Protein AF-A0A7J9SLD3-F1 (afdb_monomer_lite)

Structure (mmCIF, N/CA/C/O backbone):
data_AF-A0A7J9SLD3-F1
#
_entry.id   AF-A0A7J9SLD3-F1
#
loop_
_atom_site.group_PDB
_atom_site.id
_atom_site.type_symbol
_atom_site.label_atom_id
_atom_site.label_alt_id
_atom_site.label_comp_id
_atom_site.label_asym_id
_atom_site.label_entity_id
_atom_site.label_seq_id
_atom_site.pdbx_PDB_ins_code
_atom_site.Cartn_x
_atom_site.Cartn_y
_atom_site.Cartn_z
_atom_site.occupancy
_atom_site.B_iso_or_equiv
_atom_site.auth_seq_id
_atom_site.auth_comp_id
_atom_site.auth_asym_id
_atom_site.auth_atom_id
_atom_site.pdbx_PDB_model_num
ATOM 1 N N . MET A 1 1 ? 53.765 24.109 34.308 1.00 38.91 1 MET A N 1
ATOM 2 C CA . MET A 1 1 ? 52.941 23.162 35.092 1.00 38.91 1 MET A CA 1
ATOM 3 C C . MET A 1 1 ? 51.634 22.950 34.349 1.00 38.91 1 MET A C 1
ATOM 5 O O . MET A 1 1 ? 51.071 23.919 33.863 1.00 38.91 1 MET A O 1
ATOM 9 N N . LEU A 1 2 ? 51.274 21.682 34.145 1.00 37.94 2 LEU A N 1
ATOM 10 C CA . LEU A 1 2 ? 50.338 21.192 33.135 1.00 37.94 2 LEU A CA 1
ATOM 11 C C . LEU A 1 2 ? 48.877 21.608 33.360 1.00 37.94 2 LEU A C 1
ATOM 13 O O . LEU A 1 2 ? 48.317 21.401 34.434 1.00 37.94 2 LEU A O 1
ATOM 17 N N . SER A 1 3 ? 48.253 22.086 32.286 1.00 43.66 3 SER A N 1
ATOM 18 C CA . SER A 1 3 ? 46.807 22.165 32.093 1.00 43.66 3 SER A CA 1
ATOM 19 C C . SER A 1 3 ? 46.231 20.743 32.059 1.00 43.66 3 SER A C 1
ATOM 21 O O . SER A 1 3 ? 46.457 20.003 31.103 1.00 43.66 3 SER A O 1
ATOM 23 N N . GLY A 1 4 ? 45.537 20.324 33.119 1.00 45.09 4 GLY A N 1
ATOM 24 C CA . GLY A 1 4 ? 44.869 19.021 33.164 1.00 45.09 4 GLY A CA 1
ATOM 25 C C . GLY A 1 4 ? 43.703 18.941 32.163 1.00 45.09 4 GLY A C 1
ATOM 26 O O . GLY A 1 4 ? 43.035 19.952 31.933 1.00 45.09 4 GLY A O 1
ATOM 27 N N . PRO A 1 5 ? 43.436 17.772 31.552 1.00 55.19 5 PRO A N 1
ATOM 28 C CA . PRO A 1 5 ? 42.361 17.621 30.578 1.00 55.19 5 PRO A CA 1
ATOM 29 C C . PRO A 1 5 ? 40.982 17.787 31.245 1.00 55.19 5 PRO A C 1
ATOM 31 O O . PRO A 1 5 ? 40.786 17.320 32.372 1.00 55.19 5 PRO A O 1
ATOM 34 N N . PRO A 1 6 ? 40.002 18.416 30.568 1.00 53.66 6 PRO A N 1
ATOM 35 C CA . PRO A 1 6 ? 38.642 18.510 31.076 1.00 53.66 6 PRO A CA 1
ATOM 36 C C . PRO A 1 6 ? 38.072 17.101 31.254 1.00 53.66 6 PRO A C 1
ATOM 38 O O . PRO A 1 6 ? 38.090 16.272 30.343 1.00 53.66 6 PRO A O 1
ATOM 41 N N . SER A 1 7 ? 37.592 16.818 32.461 1.00 57.56 7 SER A N 1
ATOM 42 C CA . SER A 1 7 ? 37.070 15.512 32.841 1.00 57.56 7 SER A CA 1
ATOM 43 C C . SER A 1 7 ? 35.916 15.101 31.917 1.00 57.56 7 SER A C 1
ATOM 45 O O . SER A 1 7 ? 34.954 15.847 31.723 1.00 57.56 7 SER A O 1
ATOM 47 N N . LEU A 1 8 ? 35.998 13.882 31.370 1.00 52.72 8 LEU A N 1
ATOM 48 C CA . LEU A 1 8 ? 35.018 13.257 30.462 1.00 52.72 8 LEU A CA 1
ATOM 49 C C . LEU A 1 8 ? 33.557 13.389 30.934 1.00 52.72 8 LEU A C 1
ATOM 51 O O . LEU A 1 8 ? 32.642 13.470 30.119 1.00 52.72 8 LEU A O 1
ATOM 55 N N . ARG A 1 9 ? 33.328 13.489 32.250 1.00 51.69 9 ARG A N 1
ATOM 56 C CA . ARG A 1 9 ? 32.001 13.710 32.849 1.00 51.69 9 ARG A CA 1
ATOM 57 C C . ARG A 1 9 ? 31.350 15.036 32.440 1.00 51.69 9 ARG A C 1
ATOM 59 O O . ARG A 1 9 ? 30.129 15.096 32.344 1.00 51.69 9 ARG A O 1
ATOM 66 N N . THR A 1 10 ? 32.143 16.068 32.172 1.00 56.28 10 THR A N 1
ATOM 67 C CA . THR A 1 10 ? 31.658 17.416 31.827 1.00 56.28 10 THR A CA 1
ATOM 68 C C . THR A 1 10 ? 31.272 17.521 30.349 1.00 56.28 10 THR A C 1
ATOM 70 O O . THR A 1 10 ? 30.302 18.187 30.001 1.00 56.28 10 THR A O 1
ATOM 73 N N . ALA A 1 11 ? 31.975 16.794 29.474 1.00 54.22 11 ALA A N 1
ATOM 74 C CA . ALA A 1 11 ? 31.635 16.704 28.052 1.00 54.22 11 ALA A CA 1
ATOM 75 C C . ALA A 1 11 ? 30.375 15.847 27.813 1.00 54.22 11 ALA A C 1
ATOM 77 O O . ALA A 1 11 ? 29.531 16.189 26.981 1.00 54.22 11 ALA A O 1
ATOM 78 N N . VAL A 1 12 ? 30.211 14.764 28.584 1.00 55.97 12 VAL A N 1
ATOM 79 C CA . VAL A 1 12 ? 29.026 13.888 28.529 1.00 55.97 12 VAL A CA 1
ATOM 80 C C . VAL A 1 12 ? 27.772 14.597 29.059 1.00 55.97 12 VAL A C 1
ATOM 82 O O . VAL A 1 12 ? 26.686 14.431 28.504 1.00 55.97 12 VAL A O 1
ATOM 85 N N . SER A 1 13 ? 27.894 15.443 30.088 1.00 56.91 13 SER A N 1
ATOM 86 C CA . SER A 1 13 ? 26.743 16.192 30.611 1.00 56.91 13 SER A CA 1
ATOM 87 C C . SER A 1 13 ? 26.286 17.304 29.661 1.00 56.91 13 SER A C 1
ATOM 89 O O . SER A 1 13 ? 25.084 17.486 29.469 1.00 56.91 13 SER A O 1
ATOM 91 N N . GLN A 1 14 ? 27.213 18.000 28.993 1.00 54.41 14 GLN A N 1
ATOM 92 C CA . GLN A 1 14 ? 26.869 19.036 28.012 1.00 54.41 14 GLN A CA 1
ATOM 93 C C . GLN A 1 14 ? 26.213 18.464 26.748 1.00 54.41 14 GLN A C 1
ATOM 95 O O . GLN A 1 14 ? 25.240 19.035 26.251 1.00 54.41 14 GLN A O 1
ATOM 100 N N . THR A 1 15 ? 26.675 17.310 26.259 1.00 56.41 15 THR A N 1
ATOM 101 C CA . THR A 1 15 ? 26.048 16.622 25.115 1.00 56.41 15 THR A CA 1
ATOM 102 C C . THR A 1 15 ? 24.657 16.087 25.457 1.00 56.41 15 THR A C 1
ATOM 104 O O . THR A 1 15 ? 23.730 16.257 24.664 1.00 56.41 15 THR A O 1
ATOM 107 N N . ALA A 1 16 ? 24.458 15.539 26.660 1.00 56.09 16 ALA A N 1
ATOM 108 C CA . ALA A 1 16 ? 23.143 15.087 27.116 1.00 56.09 16 ALA A CA 1
ATOM 109 C C . ALA A 1 16 ? 22.118 16.235 27.199 1.00 56.09 16 ALA A C 1
ATOM 111 O O . ALA A 1 16 ? 20.978 16.083 26.759 1.00 56.09 16 ALA A O 1
ATOM 112 N N . VAL A 1 17 ? 22.522 17.412 27.693 1.00 60.06 17 VAL A N 1
ATOM 113 C CA . VAL A 1 17 ? 21.638 18.588 27.773 1.00 60.06 17 VAL A CA 1
ATOM 114 C C . VAL A 1 17 ? 21.272 19.110 26.380 1.00 60.06 17 VAL A C 1
ATOM 116 O O . VAL A 1 17 ? 20.104 19.418 26.135 1.00 60.06 17 VAL A O 1
ATOM 119 N N . PHE A 1 18 ? 22.218 19.135 25.435 1.00 58.47 18 PHE A N 1
ATOM 120 C CA . PHE A 1 18 ? 21.933 19.515 24.047 1.00 58.47 18 PHE A CA 1
ATOM 121 C C . PHE A 1 18 ? 20.946 18.557 23.367 1.00 58.47 18 PHE A C 1
ATOM 123 O O . PHE A 1 18 ? 20.013 19.017 22.706 1.00 58.47 18 PHE A O 1
ATOM 130 N N . ILE A 1 19 ? 21.093 17.245 23.579 1.00 57.75 19 ILE A N 1
ATOM 131 C CA . ILE A 1 19 ? 20.176 16.229 23.039 1.00 57.75 19 ILE A CA 1
ATOM 132 C C . ILE A 1 19 ? 18.772 16.401 23.630 1.00 57.75 19 ILE A C 1
ATOM 134 O O . ILE A 1 19 ? 17.791 16.398 22.889 1.00 57.75 19 ILE A O 1
ATOM 138 N N . VAL A 1 20 ? 18.651 16.626 24.942 1.00 61.50 20 VAL A N 1
ATOM 139 C CA . VAL A 1 20 ? 17.350 16.818 25.607 1.00 61.50 20 VAL A CA 1
ATOM 140 C C . VAL A 1 20 ? 16.656 18.105 25.141 1.00 61.50 20 VAL A C 1
ATOM 142 O O . VAL A 1 20 ? 15.448 18.100 24.893 1.00 61.50 20 VAL A O 1
ATOM 145 N N . VAL A 1 21 ? 17.399 19.202 24.961 1.00 62.69 21 VAL A N 1
ATOM 146 C CA . VAL A 1 21 ? 16.852 20.479 24.470 1.00 62.69 21 VAL A CA 1
ATOM 147 C C . VAL A 1 21 ? 16.458 20.392 22.990 1.00 62.69 21 VAL A C 1
ATOM 149 O O . VAL A 1 21 ? 15.387 20.881 22.618 1.00 62.69 21 VAL A O 1
ATOM 152 N N . ALA A 1 22 ? 17.257 19.721 22.153 1.00 56.31 22 ALA A N 1
ATOM 153 C CA . ALA A 1 22 ? 16.929 19.471 20.749 1.00 56.31 22 ALA A CA 1
ATOM 154 C C . ALA A 1 22 ? 15.684 18.579 20.607 1.00 56.31 22 ALA A C 1
ATOM 156 O O . ALA A 1 22 ? 14.772 18.902 19.841 1.00 56.31 22 ALA A O 1
ATOM 157 N N . CYS A 1 23 ? 15.588 17.517 21.414 1.00 52.25 23 CYS A N 1
ATOM 158 C CA . CYS A 1 23 ? 14.446 16.603 21.430 1.00 52.25 23 CYS A CA 1
ATOM 159 C C . CYS A 1 23 ? 13.158 17.316 21.892 1.00 52.25 23 CYS A C 1
ATOM 161 O O . CYS A 1 23 ? 12.103 17.176 21.270 1.00 52.25 23 CYS A O 1
ATOM 163 N N . ARG A 1 24 ? 13.247 18.204 22.896 1.00 55.75 24 ARG A N 1
ATOM 164 C CA . ARG A 1 24 ? 12.115 19.054 23.312 1.00 55.75 24 ARG A CA 1
ATOM 165 C C . ARG A 1 24 ? 11.681 20.046 22.232 1.00 55.75 24 ARG A C 1
ATOM 167 O O . ARG A 1 24 ? 10.479 20.218 22.021 1.00 55.75 24 ARG A O 1
ATOM 174 N N . ARG A 1 25 ? 12.612 20.673 21.506 1.00 53.50 25 ARG A N 1
ATOM 175 C CA . ARG A 1 25 ? 12.247 21.574 20.397 1.00 53.50 25 ARG A CA 1
ATOM 176 C C . ARG A 1 25 ? 11.598 20.830 19.224 1.00 53.50 25 ARG A C 1
ATOM 178 O O . ARG A 1 25 ? 10.626 21.341 18.670 1.00 53.50 25 ARG A O 1
ATOM 185 N N . LEU A 1 26 ? 12.022 19.600 18.929 1.00 50.78 26 LEU A N 1
ATOM 186 C CA . LEU A 1 26 ? 11.369 18.721 17.945 1.00 50.78 26 LEU A CA 1
ATOM 187 C C . LEU A 1 26 ? 9.920 18.362 18.337 1.00 50.78 26 LEU A C 1
ATOM 189 O O . LEU A 1 26 ? 9.030 18.358 17.483 1.00 50.78 26 LEU A O 1
ATOM 193 N N . THR A 1 27 ? 9.633 18.163 19.629 1.00 52.53 27 THR A N 1
ATOM 194 C CA . THR A 1 27 ? 8.253 17.915 20.109 1.00 52.53 27 THR A CA 1
ATOM 195 C C . THR A 1 27 ? 7.328 19.144 20.066 1.00 52.53 27 THR A C 1
ATOM 197 O O . THR A 1 27 ? 6.107 19.004 20.007 1.00 52.53 27 THR A O 1
ATOM 200 N N . GLY A 1 28 ? 7.883 20.362 20.058 1.00 45.19 28 GLY A N 1
ATOM 201 C CA . GLY A 1 28 ? 7.104 21.603 19.935 1.00 45.19 28 GLY A CA 1
ATOM 202 C C . GLY A 1 28 ? 6.717 21.933 18.490 1.00 45.19 28 GLY A C 1
ATOM 203 O O . GLY A 1 28 ? 5.580 22.319 18.216 1.00 45.19 28 GLY A O 1
ATOM 204 N N . VAL A 1 29 ? 7.641 21.718 17.548 1.00 49.22 29 VAL A N 1
ATOM 205 C CA . VAL A 1 29 ? 7.424 21.974 16.111 1.00 49.22 29 VAL A CA 1
ATOM 206 C C . VAL A 1 29 ? 6.432 20.974 15.505 1.00 49.22 29 VAL A C 1
ATOM 208 O O . VAL A 1 29 ? 5.596 21.346 14.681 1.00 49.22 29 VAL A O 1
ATOM 211 N N . THR A 1 30 ? 6.438 19.727 15.983 1.00 49.16 30 THR A N 1
ATOM 212 C CA . THR A 1 30 ? 5.504 18.674 15.547 1.00 49.16 30 THR A CA 1
ATOM 213 C C . THR A 1 30 ? 4.048 18.999 15.877 1.00 49.16 30 THR A C 1
ATOM 215 O O . THR A 1 30 ? 3.182 18.795 15.032 1.00 49.16 30 THR A O 1
ATOM 218 N N . ARG A 1 31 ? 3.745 19.592 17.039 1.00 51.50 31 ARG A N 1
ATOM 219 C CA . ARG A 1 31 ? 2.360 19.977 17.383 1.00 51.50 31 ARG A CA 1
ATOM 220 C C . ARG A 1 31 ? 1.809 21.105 16.510 1.00 51.50 31 ARG A C 1
ATOM 222 O O . ARG A 1 31 ? 0.628 21.076 16.173 1.00 51.50 31 ARG A O 1
ATOM 229 N N . SER A 1 32 ? 2.655 22.058 16.120 1.00 50.38 32 SER A N 1
ATOM 230 C CA . SER A 1 32 ? 2.288 23.162 15.222 1.00 50.38 32 SER A CA 1
ATOM 231 C C . SER A 1 32 ? 2.034 22.663 13.795 1.00 50.38 32 SER A C 1
ATOM 233 O O . SER A 1 32 ? 0.972 22.922 13.228 1.00 50.38 32 SER A O 1
ATOM 235 N N . ALA A 1 33 ? 2.951 21.853 13.254 1.00 50.91 33 ALA A N 1
ATOM 236 C CA . ALA A 1 33 ? 2.809 21.265 11.924 1.00 50.91 33 ALA A CA 1
ATOM 237 C C . ALA A 1 33 ? 1.580 20.346 11.829 1.00 50.91 33 ALA A C 1
ATOM 239 O O . ALA A 1 33 ? 0.821 20.439 10.867 1.00 50.91 33 ALA A O 1
ATOM 240 N N . VAL A 1 34 ? 1.321 19.533 12.861 1.00 57.16 34 VAL A N 1
ATOM 241 C CA . VAL A 1 34 ? 0.114 18.695 12.957 1.00 57.16 34 VAL A CA 1
ATOM 242 C C . VAL A 1 34 ? -1.156 19.548 12.966 1.00 57.16 34 VAL A C 1
ATOM 244 O O . VAL A 1 34 ? -2.127 19.187 12.311 1.00 57.16 34 VAL A O 1
ATOM 247 N N . TRP A 1 35 ? -1.157 20.707 13.629 1.00 67.00 35 TRP A N 1
ATOM 248 C CA . TRP A 1 35 ? -2.314 21.610 13.660 1.00 67.00 35 TRP A CA 1
ATOM 249 C C . TRP A 1 35 ? -2.578 22.324 12.331 1.00 67.00 35 TRP A C 1
ATOM 251 O O . TRP A 1 35 ? -3.735 22.491 11.932 1.00 67.00 35 TRP A O 1
ATOM 261 N N . VAL A 1 36 ? -1.523 22.749 11.633 1.00 60.47 36 VAL A N 1
ATOM 262 C CA . VAL A 1 36 ? -1.654 23.358 10.302 1.00 60.47 36 VAL A CA 1
ATOM 263 C C . VAL A 1 36 ? -2.109 22.312 9.288 1.00 60.47 36 VAL A C 1
ATOM 265 O O . VAL A 1 36 ? -3.081 22.550 8.569 1.00 60.47 36 VAL A O 1
ATOM 268 N N . MET A 1 37 ? -1.495 21.124 9.311 1.00 51.34 37 MET A N 1
ATOM 269 C CA . MET A 1 37 ? -1.918 19.964 8.524 1.00 51.34 37 MET A CA 1
ATOM 270 C C . MET A 1 37 ? -3.395 19.652 8.790 1.00 51.34 37 MET A C 1
ATOM 272 O O . MET A 1 37 ? -4.178 19.527 7.856 1.00 51.34 37 MET A O 1
ATOM 276 N N . TRP A 1 38 ? -3.812 19.641 10.059 1.00 69.00 38 TRP A N 1
ATOM 277 C CA . TRP A 1 38 ? -5.193 19.407 10.478 1.00 69.00 38 TRP A CA 1
ATOM 278 C C . TRP A 1 38 ? -6.183 20.448 9.936 1.00 69.00 38 TRP A C 1
ATOM 280 O O . TRP A 1 38 ? -7.280 20.091 9.506 1.00 69.00 38 TRP A O 1
ATOM 290 N N . ARG A 1 39 ? -5.818 21.738 9.897 1.00 70.31 39 ARG A N 1
ATOM 291 C CA . ARG A 1 39 ? -6.673 22.793 9.315 1.00 70.31 39 ARG A CA 1
ATOM 292 C C . ARG A 1 39 ? -6.825 22.660 7.804 1.00 70.31 39 ARG A C 1
ATOM 294 O O . ARG A 1 39 ? -7.936 22.821 7.295 1.00 70.31 39 ARG A O 1
ATOM 301 N N . VAL A 1 40 ? -5.734 22.376 7.095 1.00 59.47 40 VAL A N 1
ATOM 302 C CA . VAL A 1 40 ? -5.760 22.170 5.638 1.00 59.47 40 VAL A CA 1
ATOM 303 C C . VAL A 1 40 ? -6.591 20.931 5.305 1.00 59.47 40 VAL A C 1
ATOM 305 O O . VAL A 1 40 ? -7.478 20.989 4.455 1.00 59.47 40 VAL A O 1
ATOM 308 N N . LEU A 1 41 ? -6.397 19.856 6.067 1.00 55.31 41 LEU A N 1
ATOM 309 C CA . LEU A 1 41 ? -7.141 18.609 5.940 1.00 55.31 41 LEU A CA 1
ATOM 310 C C . LEU A 1 41 ? -8.639 18.797 6.219 1.00 55.31 41 LEU A C 1
ATOM 312 O O . LEU A 1 41 ? -9.459 18.253 5.489 1.00 55.31 41 LEU A O 1
ATOM 316 N N . ARG A 1 42 ? -9.022 19.633 7.198 1.00 69.31 42 ARG A N 1
ATOM 317 C CA . ARG A 1 42 ? -10.434 19.991 7.441 1.00 69.31 42 ARG A CA 1
ATOM 318 C C . ARG A 1 42 ? -11.063 20.767 6.284 1.00 69.31 42 ARG A C 1
ATOM 320 O O . ARG A 1 42 ? -12.211 20.501 5.938 1.00 69.31 42 ARG A O 1
ATOM 327 N N . ARG A 1 43 ? -10.341 21.711 5.668 1.00 65.44 43 ARG A N 1
ATOM 328 C CA . ARG A 1 43 ? -10.847 22.451 4.493 1.00 65.44 43 ARG A CA 1
ATOM 329 C C . ARG A 1 43 ? -11.050 21.531 3.289 1.00 65.44 43 ARG A C 1
ATOM 331 O O . ARG A 1 43 ? -12.082 21.611 2.621 1.00 65.44 43 ARG A O 1
ATOM 338 N N . PHE A 1 44 ? -10.113 20.615 3.064 1.00 50.59 44 PHE A N 1
ATOM 339 C CA . PHE A 1 44 ? -10.252 19.588 2.035 1.00 50.59 44 PHE A CA 1
ATOM 340 C C . PHE A 1 44 ? -11.386 18.607 2.344 1.00 50.59 44 PHE A C 1
ATOM 342 O O . PHE A 1 44 ? -12.179 18.309 1.456 1.00 50.59 44 PHE A O 1
ATOM 349 N N . ALA A 1 45 ? -11.543 18.184 3.601 1.00 54.16 45 ALA A N 1
ATOM 350 C CA . ALA A 1 45 ? -12.639 17.319 4.032 1.00 54.16 45 ALA A CA 1
ATOM 351 C C . ALA A 1 45 ? -14.019 17.962 3.807 1.00 54.16 45 ALA A C 1
ATOM 353 O O . ALA A 1 45 ? -14.941 17.279 3.369 1.00 54.16 45 ALA A O 1
ATOM 354 N N . HIS A 1 46 ? -14.169 19.273 4.034 1.00 58.47 46 HIS A N 1
ATOM 355 C CA . HIS A 1 46 ? -15.411 19.988 3.714 1.00 58.47 46 HIS A CA 1
ATOM 356 C C . HIS A 1 46 ? -15.697 20.043 2.209 1.00 58.47 46 HIS A C 1
ATOM 358 O O . HIS A 1 46 ? -16.847 19.871 1.811 1.00 58.47 46 HIS A O 1
ATOM 364 N N . SER A 1 47 ? -14.664 20.212 1.382 1.00 53.66 47 SER A N 1
ATOM 365 C CA . SER A 1 47 ? -14.800 20.235 -0.083 1.00 53.66 47 SER A CA 1
ATOM 366 C C . SER A 1 47 ? -15.112 18.846 -0.654 1.00 53.66 47 SER A C 1
ATOM 368 O O . SER A 1 47 ? -15.910 18.709 -1.572 1.00 53.66 47 SER A O 1
ATOM 370 N N . PHE A 1 48 ? -14.556 17.786 -0.063 1.00 49.06 48 PHE A N 1
ATOM 371 C CA . PHE A 1 48 ? -14.901 16.405 -0.411 1.00 49.06 48 PHE A CA 1
ATOM 372 C C . PHE A 1 48 ? -16.306 16.015 0.056 1.00 49.06 48 PHE A C 1
ATOM 374 O O . PHE A 1 48 ? -16.948 15.167 -0.559 1.00 49.06 48 PHE A O 1
ATOM 381 N N . ARG A 1 49 ? -16.814 16.641 1.126 1.00 53.09 49 ARG A N 1
ATOM 382 C CA . ARG A 1 49 ? -18.155 16.369 1.653 1.00 53.09 49 ARG A CA 1
ATOM 383 C C . ARG A 1 49 ? -19.249 16.725 0.645 1.00 53.09 49 ARG A C 1
ATOM 385 O O . ARG A 1 49 ? -20.218 15.980 0.564 1.00 53.09 49 ARG A O 1
ATOM 392 N N . SER A 1 50 ? -19.092 17.790 -0.144 1.00 44.56 50 SER A N 1
ATOM 393 C CA . SER A 1 50 ? -20.064 18.128 -1.196 1.00 44.56 50 SER A CA 1
ATOM 394 C C . SER A 1 50 ? -20.016 17.145 -2.369 1.00 44.56 50 SER A C 1
ATOM 396 O O . SER A 1 50 ? -21.059 16.800 -2.912 1.00 44.56 50 SER A O 1
ATOM 398 N N . LEU A 1 51 ? -18.835 16.623 -2.710 1.00 47.59 51 LEU A N 1
ATOM 399 C CA . LEU A 1 51 ? -18.668 15.635 -3.782 1.00 47.59 51 LEU A CA 1
ATOM 400 C C . LEU A 1 51 ? -19.162 14.238 -3.375 1.00 47.59 51 LEU A C 1
ATOM 402 O O . LEU A 1 51 ? -19.802 13.548 -4.166 1.00 47.59 51 LEU A O 1
ATOM 406 N N . CYS A 1 52 ? -18.923 13.830 -2.126 1.00 43.88 52 CYS A N 1
ATOM 407 C CA . CYS A 1 52 ? -19.357 12.533 -1.609 1.00 43.88 52 CYS A CA 1
ATOM 408 C C . CYS A 1 52 ? -20.875 12.428 -1.440 1.00 43.88 52 CYS A C 1
ATOM 410 O O . CYS A 1 52 ? -21.397 11.336 -1.635 1.00 43.88 52 CYS A O 1
ATOM 412 N N . VAL A 1 53 ? -21.587 13.514 -1.106 1.00 54.66 53 VAL A N 1
ATOM 413 C CA . VAL A 1 53 ? -23.064 13.495 -1.021 1.00 54.66 53 VAL A CA 1
ATOM 414 C C . VAL A 1 53 ? -23.666 13.159 -2.389 1.00 54.66 53 VAL A C 1
ATOM 416 O O . VAL A 1 53 ? -24.490 12.256 -2.487 1.00 54.66 53 VAL A O 1
ATOM 419 N N . THR A 1 54 ? -23.138 13.754 -3.461 1.00 51.44 54 THR A N 1
ATOM 420 C CA . THR A 1 54 ? -23.585 13.499 -4.839 1.00 51.44 54 THR A CA 1
ATOM 421 C C . THR A 1 54 ? -23.345 12.055 -5.294 1.00 51.44 54 THR A C 1
ATOM 423 O O . THR A 1 54 ? -24.152 11.486 -6.028 1.00 51.44 54 THR A O 1
ATOM 426 N N . VAL A 1 55 ? -22.246 11.432 -4.855 1.00 46.06 55 VAL A N 1
ATOM 427 C CA . VAL A 1 55 ? -21.921 10.036 -5.200 1.00 46.06 55 VAL A CA 1
ATOM 428 C C . VAL A 1 55 ? -22.706 9.045 -4.332 1.00 46.06 55 VAL A C 1
ATOM 430 O O . VAL A 1 55 ? -23.193 8.037 -4.845 1.00 46.06 55 VAL A O 1
ATOM 433 N N . TYR A 1 56 ? -22.891 9.335 -3.040 1.00 49.84 56 TYR A N 1
ATOM 434 C CA . TYR A 1 56 ? -23.679 8.490 -2.137 1.00 49.84 56 TYR A CA 1
ATOM 435 C C . TYR A 1 56 ? -25.163 8.460 -2.507 1.00 49.84 56 TYR A C 1
ATOM 437 O O . TYR A 1 56 ? -25.758 7.384 -2.463 1.00 49.84 56 TYR A O 1
ATOM 445 N N . ASP A 1 57 ? -25.743 9.587 -2.925 1.00 51.41 57 ASP A N 1
ATOM 446 C CA . ASP A 1 57 ? -27.136 9.626 -3.384 1.00 51.41 57 ASP A CA 1
ATOM 447 C C . ASP A 1 57 ? -27.332 8.791 -4.657 1.00 51.41 57 ASP A C 1
ATOM 449 O O . ASP A 1 57 ? -28.354 8.121 -4.822 1.00 51.41 57 ASP A O 1
ATOM 453 N N . ARG A 1 58 ? -26.310 8.727 -5.521 1.00 47.41 58 ARG A N 1
ATOM 454 C CA . ARG A 1 58 ? -26.367 7.953 -6.766 1.00 47.41 58 ARG A CA 1
ATOM 455 C C . ARG A 1 58 ? -26.222 6.446 -6.556 1.00 47.41 58 ARG A C 1
ATOM 457 O O . ARG A 1 58 ? -26.828 5.683 -7.297 1.00 47.41 58 ARG A O 1
ATOM 464 N N . VAL A 1 59 ? -25.487 6.012 -5.531 1.00 47.69 59 VAL A N 1
ATOM 465 C CA . VAL A 1 59 ? -25.388 4.591 -5.135 1.00 47.69 59 VAL A CA 1
ATOM 466 C C . VAL A 1 59 ? -26.580 4.166 -4.265 1.00 47.69 59 VAL A C 1
ATOM 468 O O . VAL A 1 59 ? -27.055 3.036 -4.371 1.00 47.69 59 VAL A O 1
ATOM 471 N N . GLY A 1 60 ? -27.121 5.079 -3.450 1.00 46.75 60 GLY A N 1
ATOM 472 C CA . GLY A 1 60 ? -28.316 4.850 -2.634 1.00 46.75 60 GLY A CA 1
ATOM 473 C C . GLY A 1 60 ? -29.576 4.562 -3.455 1.00 46.75 60 GLY A C 1
ATOM 474 O O . GLY A 1 60 ? -30.435 3.812 -2.995 1.00 46.75 60 GLY A O 1
ATOM 475 N N . ALA A 1 61 ? -29.651 5.079 -4.685 1.00 54.47 61 ALA A N 1
ATOM 476 C CA . ALA A 1 61 ? -30.743 4.800 -5.615 1.00 54.47 61 ALA A CA 1
ATOM 477 C C . ALA A 1 61 ? -30.767 3.338 -6.116 1.00 54.47 61 ALA A C 1
ATOM 479 O O . ALA A 1 61 ? -31.844 2.806 -6.377 1.00 54.47 61 ALA A O 1
ATOM 480 N N . PHE A 1 62 ? -29.610 2.663 -6.191 1.00 49.16 62 PHE A N 1
ATOM 481 C CA . PHE A 1 62 ? -29.497 1.278 -6.681 1.00 49.16 62 PHE A CA 1
ATOM 482 C C . PHE A 1 62 ? -29.708 0.205 -5.599 1.00 49.16 62 PHE A C 1
ATOM 484 O O . PHE A 1 62 ? -29.880 -0.966 -5.925 1.00 49.16 62 PHE A O 1
ATOM 491 N N . LEU A 1 63 ? -29.713 0.579 -4.315 1.00 50.06 63 LEU A N 1
ATOM 492 C CA . LEU A 1 63 ? -29.861 -0.340 -3.176 1.00 50.06 63 LEU A CA 1
ATOM 493 C C . LEU A 1 63 ? -31.147 -0.043 -2.389 1.00 50.06 63 LEU A C 1
ATOM 495 O O . LEU A 1 63 ? -31.127 0.274 -1.196 1.00 50.06 63 LEU A O 1
ATOM 499 N N . SER A 1 64 ? -32.286 -0.140 -3.067 1.00 49.66 64 SER A N 1
ATOM 500 C CA . SER A 1 64 ? -33.622 -0.026 -2.479 1.00 49.66 64 SER A CA 1
ATOM 501 C C . SER A 1 64 ? -34.190 -1.422 -2.181 1.00 49.66 64 SER A C 1
ATOM 503 O O . SER A 1 64 ? -34.819 -2.052 -3.022 1.00 49.66 64 SER A O 1
ATOM 505 N N . GLY A 1 65 ? -33.959 -1.937 -0.966 1.00 57.00 65 GLY A N 1
ATOM 506 C CA . GLY A 1 65 ? -34.581 -3.193 -0.531 1.00 57.00 65 GLY A CA 1
ATOM 507 C C . GLY A 1 65 ? -34.246 -3.665 0.896 1.00 57.00 65 GLY A C 1
ATOM 508 O O . GLY A 1 65 ? -33.425 -3.041 1.572 1.00 57.00 65 GLY A O 1
ATOM 509 N N . PRO A 1 66 ? -34.844 -4.792 1.350 1.00 52.34 66 PRO A N 1
ATOM 510 C CA . PRO A 1 66 ? -34.725 -5.361 2.709 1.00 52.34 66 PRO A CA 1
ATOM 511 C C . PRO A 1 66 ? -33.287 -5.674 3.156 1.00 52.34 66 PRO A C 1
ATOM 513 O O . PRO A 1 66 ? -32.964 -5.636 4.342 1.00 52.34 66 PRO A O 1
ATOM 516 N N . VAL A 1 67 ? -32.388 -5.892 2.191 1.00 50.41 67 VAL A N 1
ATOM 517 C CA . VAL A 1 67 ? -30.938 -6.067 2.390 1.00 50.41 67 VAL A CA 1
ATOM 518 C C . VAL A 1 67 ? -30.308 -4.852 3.092 1.00 50.41 67 VAL A C 1
ATOM 520 O O . VAL A 1 67 ? -29.319 -4.984 3.813 1.00 50.41 67 VAL A O 1
ATOM 523 N N . ARG A 1 68 ? -30.920 -3.666 2.974 1.00 49.72 68 ARG A N 1
ATOM 524 C CA . ARG A 1 68 ? -30.468 -2.431 3.620 1.00 49.72 68 ARG A CA 1
ATOM 525 C C . ARG A 1 68 ? -30.483 -2.536 5.151 1.00 49.72 68 ARG A C 1
ATOM 527 O O . ARG A 1 68 ? -29.566 -2.023 5.770 1.00 49.72 68 ARG A O 1
ATOM 534 N N . GLN A 1 69 ? -31.426 -3.229 5.792 1.00 52.91 69 GLN A N 1
ATOM 535 C CA . GLN A 1 69 ? -31.444 -3.326 7.266 1.00 52.91 69 GLN A CA 1
ATOM 536 C C . GLN A 1 69 ? -30.355 -4.255 7.826 1.00 52.91 69 GLN A C 1
ATOM 538 O O . GLN A 1 69 ? -29.733 -3.921 8.833 1.00 52.91 69 GLN A O 1
ATOM 543 N N . PHE A 1 70 ? -30.059 -5.363 7.142 1.00 47.03 70 PHE A N 1
ATOM 544 C CA . PHE A 1 70 ? -29.014 -6.308 7.559 1.00 47.03 70 PHE A CA 1
ATOM 545 C C . PHE A 1 70 ? -27.596 -5.789 7.263 1.00 47.03 70 PHE A C 1
ATOM 547 O O . PHE A 1 70 ? -26.672 -5.986 8.053 1.00 47.03 70 PHE A O 1
ATOM 554 N N . VAL A 1 71 ? -27.423 -5.058 6.156 1.00 50.78 71 VAL A N 1
ATOM 555 C CA . VAL A 1 71 ? -26.126 -4.497 5.741 1.00 50.78 71 VAL A CA 1
ATOM 556 C C . VAL A 1 71 ? -25.793 -3.186 6.472 1.00 50.78 71 VAL A C 1
ATOM 558 O O . VAL A 1 71 ? -24.619 -2.901 6.706 1.00 50.78 71 VAL A O 1
ATOM 561 N N . VAL A 1 72 ? -26.785 -2.389 6.894 1.00 52.94 72 VAL A N 1
ATOM 562 C CA . VAL A 1 72 ? -26.552 -1.052 7.491 1.00 52.94 72 VAL A CA 1
ATOM 563 C C . VAL A 1 72 ? -26.116 -1.085 8.962 1.00 52.94 72 VAL A C 1
ATOM 565 O O . VAL A 1 72 ? -25.535 -0.100 9.423 1.00 52.94 72 VAL A O 1
ATOM 568 N N . GLY A 1 73 ? -26.336 -2.184 9.689 1.00 57.75 73 GLY A N 1
ATOM 569 C CA . GLY A 1 73 ? -25.971 -2.296 11.105 1.00 57.75 73 GLY A CA 1
ATOM 570 C C . GLY A 1 73 ? -24.525 -2.775 11.326 1.00 57.75 73 GLY A C 1
ATOM 571 O O . GLY A 1 73 ? -23.589 -1.981 11.222 1.00 57.75 73 GLY A O 1
ATOM 572 N N . PRO A 1 74 ? -24.304 -4.065 11.632 1.00 59.34 74 PRO A N 1
ATOM 573 C CA . PRO A 1 74 ? -22.991 -4.581 12.029 1.00 59.34 74 PRO A CA 1
ATOM 574 C C . PRO A 1 74 ? -21.986 -4.634 10.870 1.00 59.34 74 PRO A C 1
ATOM 576 O O . PRO A 1 74 ? -20.812 -4.311 11.051 1.00 59.34 74 PRO A O 1
ATOM 579 N N . PHE A 1 75 ? -22.442 -4.968 9.657 1.00 57.47 75 PHE A N 1
ATOM 580 C CA . PHE A 1 75 ? -21.573 -5.075 8.481 1.00 57.47 75 PHE A CA 1
ATOM 581 C C . PHE A 1 75 ? -21.023 -3.709 8.058 1.00 57.47 75 PHE A C 1
ATOM 583 O O . PHE A 1 75 ? -19.841 -3.572 7.757 1.00 57.47 75 PHE A O 1
ATOM 590 N N . ARG A 1 76 ? -21.850 -2.661 8.131 1.00 63.69 76 ARG A N 1
ATOM 591 C CA . ARG A 1 76 ? -21.425 -1.278 7.898 1.00 63.69 76 ARG A CA 1
ATOM 592 C C . ARG A 1 76 ? -20.366 -0.817 8.894 1.00 63.69 76 ARG A C 1
ATOM 594 O O . ARG A 1 76 ? -19.433 -0.135 8.485 1.00 63.69 76 ARG A O 1
ATOM 601 N N . VAL A 1 77 ? -20.500 -1.169 10.172 1.00 61.66 77 VAL A N 1
ATOM 602 C CA . VAL A 1 77 ? -19.506 -0.818 11.202 1.00 61.66 77 VAL A CA 1
ATOM 603 C C . VAL A 1 77 ? -18.197 -1.578 10.974 1.00 61.66 77 VAL A C 1
ATOM 605 O O . VAL A 1 77 ? -17.128 -0.994 11.117 1.00 61.66 77 VAL A O 1
ATOM 608 N N . ALA A 1 78 ? -18.257 -2.838 10.536 1.00 62.66 78 ALA A N 1
ATOM 609 C CA . ALA A 1 78 ? -17.067 -3.615 10.185 1.00 62.66 78 ALA A CA 1
ATOM 610 C C . ALA A 1 78 ? -16.379 -3.133 8.889 1.00 62.66 78 ALA A C 1
ATOM 612 O O . ALA A 1 78 ? -15.153 -3.135 8.798 1.00 62.66 78 ALA A O 1
ATOM 613 N N . LEU A 1 79 ? -17.141 -2.687 7.885 1.00 65.31 79 LEU A N 1
ATOM 614 C CA . LEU A 1 79 ? -16.599 -2.184 6.617 1.00 65.31 79 LEU A CA 1
ATOM 615 C C . LEU A 1 79 ? -16.102 -0.746 6.724 1.00 65.31 79 LEU A C 1
ATOM 617 O O . LEU A 1 79 ? -14.965 -0.466 6.363 1.00 65.31 79 LEU A O 1
ATOM 621 N N . LEU A 1 80 ? -16.938 0.171 7.208 1.00 66.06 80 LEU A N 1
ATOM 622 C CA . LEU A 1 80 ? -16.623 1.601 7.254 1.00 66.06 80 LEU A CA 1
ATOM 623 C C . LEU A 1 80 ? -15.909 2.017 8.537 1.00 66.06 80 LEU A C 1
ATOM 625 O O . LEU A 1 80 ? -15.445 3.152 8.607 1.00 66.06 80 LEU A O 1
ATOM 629 N N . GLY A 1 81 ? -15.799 1.125 9.519 1.00 63.69 81 GLY A N 1
ATOM 630 C CA . GLY A 1 81 ? -15.228 1.422 10.823 1.00 63.69 81 GLY A CA 1
ATOM 631 C C . GLY A 1 81 ? -16.226 2.084 11.768 1.00 63.69 81 GLY A C 1
ATOM 632 O O . GLY A 1 81 ? -17.264 2.622 11.368 1.00 63.69 81 GLY A O 1
ATOM 633 N N . GLN A 1 82 ? -15.893 2.043 13.056 1.00 68.62 82 GLN A N 1
ATOM 634 C CA . GLN A 1 82 ? -16.707 2.633 14.120 1.00 68.62 82 GLN A CA 1
ATOM 635 C C . GLN A 1 82 ? -16.516 4.158 14.202 1.00 68.62 82 GLN A C 1
ATOM 637 O O . GLN A 1 82 ? -17.439 4.876 14.587 1.00 68.62 82 GLN A O 1
ATOM 642 N N . HIS A 1 83 ? -15.360 4.670 13.759 1.00 71.12 83 HIS A N 1
ATOM 643 C CA . HIS A 1 83 ? -14.997 6.086 13.821 1.00 71.12 83 HIS A CA 1
ATOM 644 C C . HIS A 1 83 ? -14.945 6.714 12.423 1.00 71.12 83 HIS A C 1
ATOM 646 O O . HIS A 1 83 ? -13.916 6.709 11.750 1.00 71.12 83 HIS A O 1
ATOM 652 N N . ARG A 1 84 ? -16.054 7.325 11.985 1.00 70.12 84 ARG A N 1
ATOM 653 C CA . ARG A 1 84 ? -16.147 7.952 10.649 1.00 70.12 84 ARG A CA 1
ATOM 654 C C . ARG A 1 84 ? -15.063 8.999 10.391 1.00 70.12 84 ARG A C 1
ATOM 656 O O . ARG A 1 84 ? -14.548 9.059 9.279 1.00 70.12 84 ARG A O 1
ATOM 663 N N . ASP A 1 85 ? -14.688 9.773 11.405 1.00 72.56 85 ASP A N 1
ATOM 66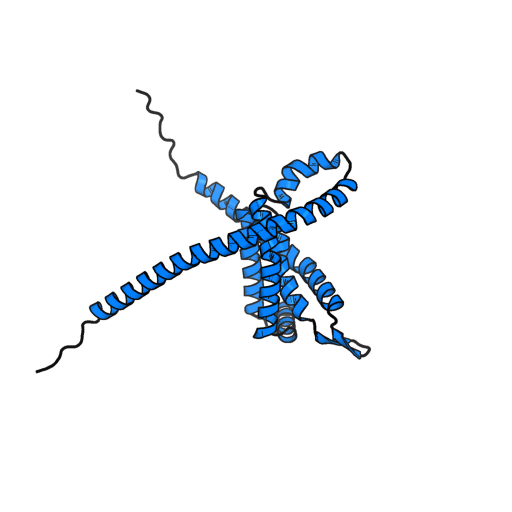4 C CA . ASP A 1 85 ? -13.636 10.784 11.278 1.00 72.56 85 ASP A CA 1
ATOM 665 C C . ASP A 1 85 ? -12.273 10.145 10.988 1.00 72.56 85 ASP A C 1
ATOM 667 O O . ASP A 1 85 ? -11.536 10.623 10.130 1.00 72.56 85 ASP A O 1
ATOM 671 N N . VAL A 1 86 ? -11.961 9.015 11.627 1.00 70.69 86 VAL A N 1
ATOM 672 C CA . VAL A 1 86 ? -10.711 8.285 11.383 1.00 70.69 86 VAL A CA 1
ATOM 673 C C . VAL A 1 86 ? -10.734 7.624 10.007 1.00 70.69 86 VAL A C 1
ATOM 675 O O . VAL A 1 86 ? -9.741 7.697 9.288 1.00 70.69 86 VAL A O 1
ATOM 678 N N . SER A 1 87 ? -11.868 7.059 9.583 1.00 75.56 87 SER A N 1
ATOM 679 C CA . SER A 1 87 ? -12.023 6.526 8.221 1.00 75.56 87 SER A CA 1
ATOM 680 C C . SER A 1 87 ? -11.777 7.592 7.163 1.00 75.56 87 SER A C 1
ATOM 682 O O . SER A 1 87 ? -11.101 7.325 6.170 1.00 75.56 87 SER A O 1
ATOM 684 N N . LEU A 1 88 ? -12.272 8.812 7.388 1.00 76.50 88 LEU A N 1
ATOM 685 C CA . LEU A 1 88 ? -12.021 9.945 6.501 1.00 76.50 88 LEU A CA 1
ATOM 686 C C . LEU A 1 88 ? -10.544 10.338 6.487 1.00 76.50 88 LEU A C 1
ATOM 688 O O . LEU A 1 88 ? -9.987 10.504 5.407 1.00 76.50 88 LEU A O 1
ATOM 692 N N . LEU A 1 89 ? -9.890 10.438 7.648 1.00 78.12 89 LEU A N 1
ATOM 693 C CA . LEU A 1 89 ? -8.457 10.748 7.722 1.00 78.12 89 LEU A CA 1
ATOM 694 C C . LEU A 1 89 ? -7.609 9.715 6.985 1.00 78.12 89 LEU A C 1
ATOM 696 O O . LEU A 1 89 ? -6.744 10.078 6.197 1.00 78.12 89 LEU A O 1
ATOM 700 N N . VAL A 1 90 ? -7.886 8.434 7.210 1.00 77.81 90 VAL A N 1
ATOM 701 C CA . VAL A 1 90 ? -7.201 7.312 6.562 1.00 77.81 90 VAL A CA 1
ATOM 702 C C . VAL A 1 90 ? -7.396 7.358 5.042 1.00 77.81 90 VAL A C 1
ATOM 704 O O . VAL A 1 90 ? -6.441 7.218 4.275 1.00 77.81 90 VAL A O 1
ATOM 707 N N . THR A 1 91 ? -8.618 7.645 4.596 1.00 80.38 91 THR A N 1
ATOM 708 C CA . THR A 1 91 ? -8.927 7.791 3.168 1.00 80.38 91 THR A CA 1
ATOM 709 C C . THR A 1 91 ? -8.213 9.004 2.563 1.00 80.38 91 THR A C 1
ATOM 711 O O . THR A 1 91 ? -7.673 8.906 1.468 1.00 80.38 91 THR A O 1
ATOM 714 N N . LEU A 1 92 ? -8.131 10.130 3.279 1.00 82.62 92 LEU A N 1
ATOM 715 C CA . LEU A 1 92 ? -7.411 11.331 2.834 1.00 82.62 92 LEU A CA 1
ATOM 716 C C . LEU A 1 92 ? -5.886 11.161 2.852 1.00 82.62 92 LEU A C 1
ATOM 718 O O . LEU A 1 92 ? -5.190 11.788 2.057 1.00 82.62 92 LEU A O 1
ATOM 722 N N . LEU A 1 93 ? -5.359 10.307 3.728 1.00 84.19 93 LEU A N 1
ATOM 723 C CA . LEU A 1 93 ? -3.934 9.983 3.780 1.00 84.19 93 LEU A CA 1
ATOM 724 C C . LEU A 1 93 ? -3.505 9.087 2.609 1.00 84.19 93 LEU A C 1
ATOM 726 O O . LEU A 1 93 ? -2.353 9.122 2.185 1.00 84.19 93 LEU A O 1
ATOM 730 N N . SER A 1 94 ? -4.441 8.320 2.053 1.00 86.12 94 SER A N 1
ATOM 731 C CA . SER A 1 94 ? -4.195 7.389 0.950 1.00 86.12 94 SER A CA 1
ATOM 732 C C . SER A 1 94 ? -3.594 8.062 -0.300 1.00 86.12 94 SER A C 1
ATOM 734 O O . SER A 1 94 ? -2.526 7.631 -0.726 1.00 86.12 94 SER A O 1
ATOM 736 N N . PRO A 1 95 ? -4.152 9.148 -0.874 1.00 86.38 95 PRO A N 1
ATOM 737 C CA . PRO A 1 95 ? -3.523 9.820 -2.016 1.00 86.38 95 PRO A CA 1
ATOM 738 C C . PRO A 1 95 ? -2.138 10.396 -1.687 1.00 86.38 95 PRO A C 1
ATOM 740 O O . PRO A 1 95 ? -1.257 10.386 -2.542 1.00 86.38 95 PRO A O 1
ATOM 743 N N . VAL A 1 96 ? -1.909 10.845 -0.447 1.00 90.25 96 VAL A N 1
ATOM 744 C CA . VAL A 1 96 ? -0.590 11.330 -0.009 1.00 90.25 96 VAL A CA 1
ATOM 745 C C . VAL A 1 96 ? 0.428 10.190 -0.005 1.00 90.25 96 VAL A C 1
ATOM 747 O O . VAL A 1 96 ? 1.541 10.364 -0.494 1.00 90.25 96 VAL A O 1
ATOM 750 N N . LEU A 1 97 ? 0.045 9.009 0.486 1.00 88.19 97 LEU A N 1
ATOM 751 C CA . LEU A 1 97 ? 0.887 7.813 0.440 1.00 88.19 97 LEU A CA 1
ATOM 752 C C . LEU A 1 97 ? 1.134 7.337 -0.993 1.00 88.19 97 LEU A C 1
ATOM 754 O O . LEU A 1 97 ? 2.259 6.972 -1.322 1.00 88.19 97 LEU A O 1
ATOM 758 N N . ALA A 1 98 ? 0.122 7.373 -1.860 1.00 91.00 98 ALA A N 1
ATOM 759 C CA . ALA A 1 98 ? 0.282 7.030 -3.271 1.00 91.00 98 ALA A CA 1
ATOM 760 C C . ALA A 1 98 ? 1.283 7.964 -3.971 1.00 91.00 98 ALA A C 1
ATOM 762 O O . ALA A 1 98 ? 2.200 7.503 -4.642 1.00 91.00 98 ALA A O 1
ATOM 763 N N . LEU A 1 99 ? 1.169 9.278 -3.763 1.00 90.69 99 LEU A N 1
ATOM 764 C CA . LEU A 1 99 ? 2.116 10.244 -4.322 1.00 90.69 99 LEU A CA 1
ATOM 765 C C . LEU A 1 99 ? 3.513 10.097 -3.715 1.00 90.69 99 LEU A C 1
ATOM 767 O O . LEU A 1 99 ? 4.499 10.102 -4.445 1.00 90.69 99 LEU A O 1
ATOM 771 N N . GLY A 1 100 ? 3.604 9.927 -2.395 1.00 90.50 100 GLY A N 1
ATOM 772 C CA . GLY A 1 100 ? 4.877 9.745 -1.702 1.00 90.50 100 GLY A CA 1
ATOM 773 C C . GLY A 1 100 ? 5.617 8.492 -2.165 1.00 90.50 100 GLY A C 1
ATOM 774 O O . GLY A 1 100 ? 6.825 8.534 -2.373 1.00 90.50 100 GLY A O 1
ATOM 775 N N . THR A 1 101 ? 4.895 7.396 -2.396 1.00 91.25 101 THR A N 1
ATOM 776 C CA . THR A 1 101 ? 5.479 6.157 -2.928 1.00 91.25 101 THR A CA 1
ATOM 777 C C . THR A 1 101 ? 5.845 6.261 -4.398 1.00 91.25 101 THR A C 1
ATOM 779 O O . THR A 1 101 ? 6.933 5.823 -4.759 1.00 91.25 101 THR A O 1
ATOM 782 N N . ALA A 1 102 ? 5.013 6.892 -5.230 1.00 90.75 102 ALA A N 1
ATOM 783 C CA . ALA A 1 102 ? 5.355 7.163 -6.624 1.00 90.75 102 ALA A CA 1
ATOM 784 C C . ALA A 1 102 ? 6.628 8.017 -6.730 1.00 90.75 102 ALA A C 1
ATOM 786 O O . ALA A 1 102 ? 7.533 7.699 -7.499 1.00 90.75 102 ALA A O 1
ATOM 787 N N . TRP A 1 103 ? 6.730 9.065 -5.908 1.00 92.81 103 TRP A N 1
ATOM 788 C CA . TRP A 1 103 ? 7.911 9.919 -5.844 1.00 92.81 103 TRP A CA 1
ATOM 789 C C . TRP A 1 103 ? 9.142 9.159 -5.347 1.00 92.81 103 TRP A C 1
ATOM 791 O O . TRP A 1 103 ? 10.199 9.241 -5.969 1.00 92.81 103 TRP A O 1
ATOM 801 N N . LEU A 1 104 ? 9.014 8.383 -4.267 1.00 90.81 104 LEU A N 1
ATOM 802 C CA . LEU A 1 104 ? 10.117 7.599 -3.713 1.00 90.81 104 LEU A CA 1
ATOM 803 C C . LEU A 1 104 ? 10.635 6.580 -4.734 1.00 90.81 104 LEU A C 1
ATOM 805 O O . LEU A 1 104 ? 11.828 6.557 -5.026 1.00 90.81 104 LEU A O 1
ATOM 809 N N . VAL A 1 105 ? 9.746 5.769 -5.312 1.00 91.12 105 VAL A N 1
ATOM 810 C CA . VAL A 1 105 ? 10.121 4.753 -6.304 1.00 91.12 105 VAL A CA 1
ATOM 811 C C . VAL A 1 105 ? 10.708 5.415 -7.543 1.00 91.12 105 VAL A C 1
ATOM 813 O O . VAL A 1 105 ? 11.766 4.991 -7.994 1.00 91.12 105 VAL A O 1
ATOM 816 N N . GLY A 1 106 ? 10.083 6.476 -8.058 1.00 87.56 106 GLY A N 1
ATOM 817 C CA . GLY A 1 106 ? 10.562 7.179 -9.247 1.00 87.56 106 GLY A CA 1
ATOM 818 C C . GLY A 1 106 ? 11.925 7.852 -9.064 1.00 87.56 106 GLY A C 1
ATOM 819 O O . GLY A 1 106 ? 12.710 7.878 -10.005 1.00 87.56 106 GLY A O 1
ATOM 820 N N . SER A 1 107 ? 12.227 8.369 -7.869 1.00 87.81 107 SER A N 1
ATOM 821 C CA . SER A 1 107 ? 13.478 9.095 -7.603 1.00 87.81 10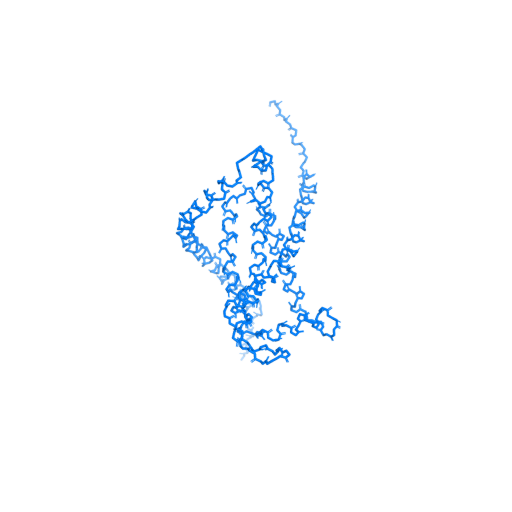7 SER A CA 1
ATOM 822 C C . SER A 1 107 ? 14.639 8.214 -7.141 1.00 87.81 107 SER A C 1
ATOM 824 O O . SER A 1 107 ? 15.788 8.582 -7.369 1.00 87.81 107 SER A O 1
ATOM 826 N N . THR A 1 108 ? 14.370 7.080 -6.486 1.00 90.50 108 THR A N 1
ATOM 827 C CA . THR A 1 108 ? 15.427 6.276 -5.838 1.00 90.50 108 THR A CA 1
ATOM 828 C C . THR A 1 108 ? 15.650 4.907 -6.468 1.00 90.50 108 THR A C 1
ATOM 830 O O . THR A 1 108 ? 16.794 4.483 -6.591 1.00 90.50 108 THR A O 1
ATOM 833 N N . VAL A 1 109 ? 14.584 4.205 -6.864 1.00 90.06 109 VAL A N 1
ATOM 834 C CA . VAL A 1 109 ? 14.666 2.796 -7.293 1.00 90.06 109 VAL A CA 1
ATOM 835 C C . VAL A 1 109 ? 14.518 2.662 -8.808 1.00 90.06 109 VAL A C 1
ATOM 837 O O . VAL A 1 109 ? 15.279 1.943 -9.453 1.00 90.06 109 VAL A O 1
ATOM 840 N N . GLY A 1 110 ? 13.544 3.363 -9.384 1.00 88.88 110 GLY A N 1
ATOM 841 C CA . GLY A 1 110 ? 13.091 3.184 -10.758 1.00 88.88 110 GLY A CA 1
ATOM 842 C C . GLY A 1 110 ? 12.185 1.958 -10.928 1.00 88.88 110 GLY A C 1
ATOM 843 O O . GLY A 1 110 ? 12.303 0.951 -10.226 1.00 88.88 110 GLY A O 1
ATOM 844 N N . TYR A 1 111 ? 11.269 2.031 -11.896 1.00 87.88 111 TYR A N 1
ATOM 845 C CA . TYR A 1 111 ? 10.278 0.978 -12.139 1.00 87.88 111 TYR A CA 1
ATOM 846 C C . TYR A 1 111 ? 10.918 -0.367 -12.522 1.00 87.88 111 TYR A C 1
ATOM 848 O O . TYR A 1 111 ? 10.566 -1.400 -11.956 1.00 87.88 111 TYR A O 1
ATOM 856 N N . HIS A 1 112 ? 11.903 -0.371 -13.428 1.00 90.75 112 HIS A N 1
ATOM 857 C CA . HIS A 1 112 ? 12.552 -1.609 -13.877 1.00 90.75 112 HIS A CA 1
ATOM 858 C C . HIS A 1 112 ? 13.266 -2.339 -12.735 1.00 90.75 112 HIS A C 1
ATOM 860 O O . HIS A 1 112 ? 13.057 -3.539 -12.553 1.00 90.75 112 HIS A O 1
ATOM 866 N N . THR A 1 113 ? 14.026 -1.618 -11.912 1.00 91.19 113 THR A N 1
ATOM 867 C CA . THR A 1 113 ? 14.693 -2.178 -10.729 1.00 91.19 113 THR A CA 1
ATOM 868 C C . THR A 1 113 ? 13.680 -2.753 -9.745 1.00 91.19 113 THR A C 1
ATOM 870 O O . THR A 1 113 ? 13.844 -3.878 -9.279 1.00 91.19 113 THR A O 1
ATOM 873 N N . LEU A 1 114 ? 12.583 -2.031 -9.484 1.00 91.19 114 LEU A N 1
ATOM 874 C CA . LEU A 1 114 ? 11.515 -2.519 -8.615 1.00 91.19 114 LEU A CA 1
ATOM 875 C C . LEU A 1 114 ? 10.908 -3.821 -9.156 1.00 91.19 114 LEU A C 1
ATOM 877 O O . LEU A 1 114 ? 10.737 -4.779 -8.404 1.00 91.19 114 LEU A O 1
ATOM 881 N N . THR A 1 115 ? 10.619 -3.892 -10.460 1.00 91.50 115 THR A N 1
ATOM 882 C CA . THR A 1 115 ? 10.092 -5.121 -11.076 1.00 91.50 115 THR A CA 1
ATOM 883 C C . THR A 1 115 ? 11.089 -6.275 -11.023 1.00 91.50 115 THR A C 1
ATOM 885 O O . THR A 1 115 ? 10.676 -7.413 -10.799 1.00 91.50 115 THR A O 1
ATOM 888 N N . ALA A 1 116 ? 12.387 -5.998 -11.173 1.00 92.81 116 ALA A N 1
ATOM 889 C CA . ALA A 1 116 ? 13.440 -6.997 -11.051 1.00 92.81 116 ALA A CA 1
ATOM 890 C C . ALA A 1 116 ? 13.515 -7.548 -9.623 1.00 92.81 116 ALA A C 1
ATOM 892 O O . ALA A 1 116 ? 13.540 -8.762 -9.456 1.00 92.81 116 ALA A O 1
ATOM 893 N N . TRP A 1 117 ? 13.444 -6.690 -8.601 1.00 94.50 117 TRP A N 1
ATOM 894 C CA . TRP A 1 117 ? 13.397 -7.120 -7.201 1.00 94.50 117 TRP A CA 1
ATOM 895 C C . TRP A 1 117 ? 12.156 -7.945 -6.883 1.00 94.50 117 TRP A C 1
ATOM 897 O O . TRP A 1 117 ? 12.268 -8.996 -6.265 1.00 94.50 117 TRP A O 1
ATOM 907 N N . VAL A 1 118 ? 10.971 -7.508 -7.321 1.00 93.06 118 VAL A N 1
ATOM 908 C CA . VAL A 1 118 ? 9.731 -8.271 -7.101 1.00 93.06 118 VAL A CA 1
ATOM 909 C C . VAL A 1 118 ? 9.821 -9.641 -7.770 1.00 93.06 118 VAL A C 1
ATOM 911 O O . VAL A 1 118 ? 9.503 -10.650 -7.146 1.00 93.06 118 VAL A O 1
ATOM 914 N N . ARG A 1 119 ? 10.288 -9.692 -9.023 1.00 93.75 119 ARG A N 1
ATOM 915 C CA . ARG A 1 119 ? 10.449 -10.939 -9.775 1.00 93.75 119 ARG A CA 1
ATOM 916 C C . ARG A 1 119 ? 11.500 -11.850 -9.132 1.00 93.75 119 ARG A C 1
ATOM 918 O O . ARG A 1 119 ? 11.235 -13.036 -8.962 1.00 93.75 119 ARG A O 1
ATOM 925 N N . GLY A 1 120 ? 12.644 -11.295 -8.739 1.00 92.62 120 GLY A N 1
ATOM 926 C CA . GLY A 1 120 ? 13.730 -12.012 -8.074 1.00 92.62 120 GLY A CA 1
ATOM 927 C C . GLY A 1 120 ? 13.306 -12.607 -6.734 1.00 92.62 120 GLY A C 1
ATOM 928 O O . GLY A 1 120 ? 13.585 -13.775 -6.473 1.00 92.62 120 GLY A O 1
ATOM 929 N N . THR A 1 121 ? 12.540 -11.856 -5.938 1.00 93.12 121 THR A N 1
ATOM 930 C CA . THR A 1 121 ? 11.946 -12.344 -4.688 1.00 93.12 121 THR A CA 1
ATOM 931 C C . THR A 1 121 ? 10.877 -13.407 -4.932 1.00 93.12 121 THR A C 1
ATOM 933 O O . THR A 1 121 ? 10.838 -14.396 -4.209 1.00 93.12 121 THR A O 1
ATOM 936 N N . TRP A 1 122 ? 10.022 -13.240 -5.946 1.00 92.38 122 TRP A N 1
ATOM 937 C CA . TRP A 1 122 ? 8.941 -14.187 -6.238 1.00 92.38 122 TRP A CA 1
ATOM 938 C C . TRP A 1 122 ? 9.453 -15.546 -6.727 1.00 92.38 122 TRP A C 1
ATOM 940 O O . TRP A 1 122 ? 8.966 -16.584 -6.288 1.00 92.38 122 TRP A O 1
ATOM 950 N N . PHE A 1 123 ? 10.441 -15.546 -7.626 1.00 93.00 123 PHE A N 1
ATOM 951 C CA . PHE A 1 123 ? 11.030 -16.772 -8.173 1.00 93.00 123 PHE A CA 1
ATOM 952 C C . PHE A 1 123 ? 12.207 -17.310 -7.345 1.00 93.00 123 PHE A C 1
ATOM 954 O O . PHE A 1 123 ? 12.740 -18.368 -7.667 1.00 93.00 123 PHE A O 1
ATOM 961 N N . GLY A 1 124 ? 12.619 -16.600 -6.291 1.00 89.00 124 GLY A N 1
ATOM 962 C CA . GLY A 1 124 ? 13.719 -17.003 -5.412 1.00 89.00 124 GLY A CA 1
ATOM 963 C C . GLY A 1 124 ? 15.110 -16.920 -6.047 1.00 89.00 124 GLY A C 1
ATOM 964 O O . GLY A 1 124 ? 16.049 -17.499 -5.513 1.00 89.00 124 GLY A O 1
ATOM 965 N N . THR A 1 125 ? 15.259 -16.225 -7.178 1.00 91.50 125 THR A N 1
ATOM 966 C CA . THR A 1 125 ? 16.542 -16.117 -7.891 1.00 91.50 125 THR A CA 1
ATOM 967 C C . THR A 1 125 ? 17.470 -15.075 -7.273 1.00 91.50 125 THR A C 1
ATOM 969 O O . THR A 1 125 ? 18.676 -15.281 -7.241 1.00 91.50 125 THR A O 1
ATOM 972 N N . ASP A 1 126 ? 16.909 -13.961 -6.795 1.00 92.31 126 ASP A N 1
ATOM 973 C CA .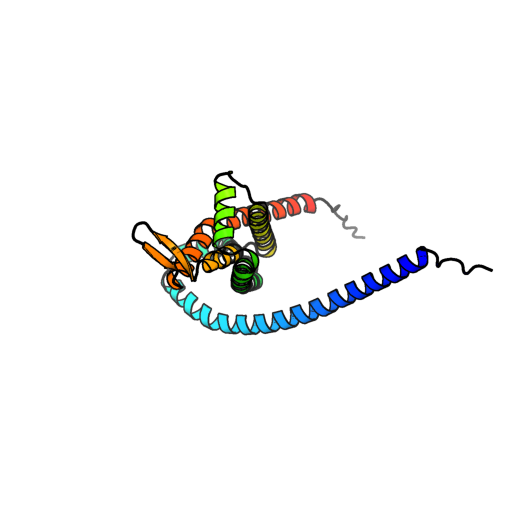 ASP A 1 126 ? 17.641 -12.900 -6.094 1.00 92.31 126 ASP A CA 1
ATOM 974 C C . ASP A 1 126 ? 16.683 -12.191 -5.116 1.00 92.31 126 ASP A C 1
ATOM 976 O O . ASP A 1 126 ? 15.979 -11.246 -5.498 1.00 92.31 126 ASP A O 1
ATOM 980 N N . PRO A 1 127 ? 16.525 -12.719 -3.888 1.00 89.75 127 PRO A N 1
ATOM 981 C CA . PRO A 1 127 ? 15.542 -12.212 -2.942 1.00 89.75 127 PRO A CA 1
ATOM 982 C C . PRO A 1 127 ? 15.947 -10.843 -2.389 1.00 89.75 127 PRO A C 1
ATOM 984 O O . PRO A 1 127 ? 16.933 -10.694 -1.670 1.00 89.75 127 PRO A O 1
ATOM 987 N N . SER A 1 128 ? 15.119 -9.833 -2.653 1.00 92.81 128 SER A N 1
ATOM 988 C CA . SER A 1 128 ? 15.341 -8.471 -2.170 1.00 92.81 128 SER A CA 1
ATOM 989 C C . SER A 1 128 ? 14.722 -8.244 -0.789 1.00 92.81 128 SER A C 1
ATOM 991 O O . SER A 1 128 ? 13.498 -8.286 -0.620 1.00 92.81 128 SER A O 1
ATOM 993 N N . LEU A 1 129 ? 15.566 -7.905 0.194 1.00 92.94 129 LEU A N 1
ATOM 994 C CA . LEU A 1 129 ? 15.148 -7.495 1.544 1.00 92.94 129 LEU A CA 1
ATOM 995 C C . LEU A 1 129 ? 14.174 -6.304 1.506 1.00 92.94 129 LEU A C 1
ATOM 997 O O . LEU A 1 129 ? 13.239 -6.239 2.303 1.00 92.94 129 LEU A O 1
ATOM 1001 N N . ALA A 1 130 ? 14.365 -5.375 0.565 1.00 91.88 130 ALA A N 1
ATOM 1002 C CA . ALA A 1 130 ? 13.530 -4.185 0.443 1.00 91.88 130 ALA A CA 1
ATOM 1003 C C . ALA A 1 130 ? 12.058 -4.536 0.170 1.00 91.88 130 ALA A C 1
ATOM 1005 O O . ALA A 1 130 ? 11.168 -3.893 0.723 1.00 91.88 130 ALA A O 1
ATOM 1006 N N . ILE A 1 131 ? 11.791 -5.587 -0.616 1.00 92.62 131 ILE A N 1
ATOM 1007 C CA . ILE A 1 131 ? 10.424 -6.055 -0.897 1.00 92.62 131 ILE A CA 1
ATOM 1008 C C . ILE A 1 131 ? 9.778 -6.643 0.361 1.00 92.62 131 ILE A C 1
ATOM 1010 O O . ILE A 1 131 ? 8.627 -6.326 0.659 1.00 92.62 131 ILE A O 1
ATOM 1014 N N . PHE A 1 132 ? 10.519 -7.430 1.145 1.00 92.06 132 PHE A N 1
ATOM 1015 C CA . PHE A 1 132 ? 10.018 -7.955 2.418 1.00 92.06 132 PHE A CA 1
ATOM 1016 C C . PHE A 1 132 ? 9.712 -6.840 3.421 1.00 92.06 132 PHE A C 1
ATOM 1018 O O . PHE A 1 132 ? 8.656 -6.860 4.051 1.00 92.06 132 PHE A O 1
ATOM 1025 N N . LEU A 1 133 ? 10.590 -5.838 3.533 1.00 93.50 133 LEU A N 1
ATOM 1026 C CA . LEU A 1 133 ? 10.365 -4.673 4.392 1.00 93.50 133 LEU A CA 1
ATOM 1027 C C . LEU A 1 133 ? 9.180 -3.830 3.918 1.00 93.50 133 LEU A C 1
ATOM 1029 O O . LEU A 1 133 ? 8.404 -3.363 4.748 1.00 93.50 133 LEU A O 1
ATOM 1033 N N . ALA A 1 134 ? 9.000 -3.667 2.606 1.00 91.94 134 ALA A N 1
ATOM 1034 C CA . ALA A 1 134 ? 7.849 -2.967 2.052 1.00 91.94 134 ALA A CA 1
ATOM 1035 C C . ALA A 1 134 ? 6.540 -3.691 2.402 1.00 91.94 134 ALA A C 1
ATOM 1037 O O . ALA A 1 134 ? 5.631 -3.072 2.954 1.00 91.94 134 ALA A O 1
ATOM 1038 N N . ILE A 1 135 ? 6.456 -5.005 2.165 1.00 93.06 135 ILE A N 1
ATOM 1039 C CA . ILE A 1 135 ? 5.272 -5.810 2.510 1.00 93.06 135 ILE A CA 1
ATOM 1040 C C . ILE A 1 135 ? 5.032 -5.799 4.026 1.00 93.06 135 ILE A C 1
ATOM 1042 O O . ILE A 1 135 ? 3.906 -5.572 4.465 1.00 93.06 135 ILE A O 1
ATOM 1046 N N . GLY A 1 136 ? 6.080 -5.976 4.834 1.00 91.06 136 GLY A N 1
ATOM 1047 C CA . GLY A 1 136 ? 5.999 -5.898 6.294 1.00 91.06 136 GLY A CA 1
ATOM 1048 C C . GLY A 1 136 ? 5.503 -4.535 6.780 1.00 91.06 136 GLY A C 1
ATOM 1049 O O . GLY A 1 136 ? 4.613 -4.465 7.624 1.00 91.06 136 GLY A O 1
ATOM 1050 N N . GLY A 1 137 ? 6.001 -3.445 6.194 1.00 91.25 137 GLY A N 1
ATOM 1051 C CA . GLY A 1 137 ? 5.538 -2.088 6.474 1.00 91.25 137 GLY A CA 1
ATOM 1052 C C . GLY A 1 137 ? 4.060 -1.894 6.133 1.00 91.25 137 GLY A C 1
ATOM 1053 O O . GLY A 1 137 ? 3.315 -1.337 6.938 1.00 91.25 137 GLY A O 1
ATOM 1054 N N . LEU A 1 138 ? 3.606 -2.413 4.989 1.00 93.12 138 LEU A N 1
ATOM 1055 C CA . LEU A 1 138 ? 2.191 -2.394 4.610 1.00 93.12 138 LEU A CA 1
ATOM 1056 C C . LEU A 1 138 ? 1.313 -3.198 5.576 1.00 93.12 138 LEU A C 1
ATOM 1058 O O . LEU A 1 138 ? 0.238 -2.728 5.947 1.00 93.12 138 LEU A O 1
ATOM 1062 N N . LEU A 1 139 ? 1.777 -4.364 6.035 1.00 92.69 139 LEU A N 1
ATOM 1063 C CA . LEU A 1 139 ? 1.081 -5.158 7.051 1.00 92.69 139 LEU A CA 1
ATOM 1064 C C . LEU A 1 139 ? 0.969 -4.403 8.378 1.00 92.69 139 LEU A C 1
ATOM 1066 O O . LEU A 1 139 ? -0.104 -4.391 8.976 1.00 92.69 139 LEU A O 1
ATOM 1070 N N . VAL A 1 140 ? 2.041 -3.734 8.814 1.00 89.62 140 VAL A N 1
ATOM 1071 C CA . VAL A 1 140 ? 2.045 -2.909 10.032 1.00 89.62 140 VAL A CA 1
ATOM 1072 C C . VAL A 1 140 ? 1.073 -1.737 9.899 1.00 89.62 140 VAL A C 1
ATOM 1074 O O . VAL A 1 140 ? 0.261 -1.515 10.795 1.00 89.62 140 VAL A O 1
ATOM 1077 N N . ILE A 1 141 ? 1.093 -1.023 8.769 1.00 89.94 141 ILE A N 1
ATOM 1078 C CA . ILE A 1 141 ? 0.134 0.053 8.477 1.00 89.94 141 ILE A CA 1
ATOM 1079 C C . ILE A 1 141 ? -1.303 -0.483 8.527 1.00 89.94 141 ILE A C 1
ATOM 1081 O O . ILE A 1 141 ? -2.170 0.129 9.157 1.00 89.94 141 ILE A O 1
ATOM 1085 N N . GLY A 1 142 ? -1.550 -1.642 7.910 1.00 87.25 142 GLY A N 1
ATOM 1086 C CA . GLY A 1 142 ? -2.848 -2.310 7.922 1.00 87.25 142 GLY A CA 1
ATOM 1087 C C . GLY A 1 142 ? -3.310 -2.681 9.332 1.00 87.25 142 GLY A C 1
ATOM 1088 O O . GLY A 1 142 ? -4.438 -2.374 9.715 1.00 87.25 142 GLY A O 1
ATOM 1089 N N . ALA A 1 143 ? -2.421 -3.266 10.135 1.00 85.88 143 ALA A N 1
ATOM 1090 C CA . ALA A 1 143 ? -2.701 -3.668 11.508 1.00 85.88 143 ALA A CA 1
ATOM 1091 C C . ALA A 1 143 ? -2.997 -2.471 12.419 1.00 85.88 143 ALA A C 1
ATOM 1093 O O . ALA A 1 143 ? -3.984 -2.495 13.155 1.00 85.88 143 ALA A O 1
ATOM 1094 N N . ILE A 1 144 ? -2.204 -1.397 12.330 1.00 83.75 144 ILE A N 1
ATOM 1095 C CA . ILE A 1 144 ? -2.437 -0.156 13.085 1.00 83.75 144 ILE A CA 1
ATOM 1096 C C . ILE A 1 144 ? -3.776 0.466 12.676 1.00 83.75 144 ILE A C 1
ATOM 1098 O O . ILE A 1 144 ? -4.575 0.844 13.531 1.00 83.75 144 ILE A O 1
ATOM 1102 N N . SER A 1 145 ? -4.056 0.543 11.373 1.00 83.56 145 SER A N 1
ATOM 1103 C CA . SER A 1 145 ? -5.322 1.080 10.861 1.00 83.56 145 SER A CA 1
ATOM 1104 C C . SER A 1 145 ? -6.528 0.291 11.385 1.00 83.56 145 SER A C 1
ATOM 1106 O O . SER A 1 145 ? -7.499 0.884 11.867 1.00 83.56 145 SER A O 1
ATOM 1108 N N . ALA A 1 146 ? -6.444 -1.041 11.366 1.00 83.44 146 ALA A N 1
ATOM 1109 C CA . ALA A 1 146 ? -7.483 -1.924 11.878 1.00 83.44 146 ALA A CA 1
ATOM 1110 C C . ALA A 1 146 ? -7.669 -1.795 13.396 1.00 83.44 146 ALA A C 1
ATOM 1112 O O . ALA A 1 146 ? -8.806 -1.753 13.867 1.00 83.44 146 ALA A O 1
ATOM 1113 N N . ALA A 1 147 ? -6.576 -1.670 14.152 1.00 78.56 147 ALA A N 1
ATOM 1114 C CA . ALA A 1 147 ? -6.611 -1.476 15.598 1.00 78.56 147 ALA A CA 1
ATOM 1115 C C . ALA A 1 147 ? -7.305 -0.161 15.989 1.00 78.56 147 ALA A C 1
ATOM 1117 O O . ALA A 1 147 ? -8.130 -0.141 16.899 1.00 78.56 147 ALA A O 1
ATOM 1118 N N . VAL A 1 148 ? -7.013 0.934 15.278 1.00 77.31 148 VAL A N 1
ATOM 1119 C CA . VAL A 1 148 ? -7.550 2.265 15.606 1.00 77.31 148 VAL A CA 1
ATOM 1120 C C . VAL A 1 148 ? -8.995 2.439 15.129 1.00 77.31 148 VAL A C 1
ATOM 1122 O O . VAL A 1 148 ? -9.811 3.046 15.821 1.00 77.31 148 VAL A O 1
ATOM 1125 N N . ASN A 1 149 ? -9.327 1.945 13.935 1.00 70.19 149 ASN A N 1
ATOM 1126 C CA . ASN A 1 149 ? -10.567 2.322 13.255 1.00 70.19 149 ASN A CA 1
ATOM 1127 C C . ASN A 1 149 ? -11.513 1.152 12.945 1.00 70.19 149 ASN A C 1
ATOM 1129 O O . ASN A 1 149 ? -12.694 1.365 12.669 1.00 70.19 149 ASN A O 1
ATOM 1133 N N . SER A 1 150 ? -11.031 -0.093 13.017 1.00 65.75 150 SER A N 1
ATOM 1134 C CA . SER A 1 150 ? -11.819 -1.320 12.814 1.00 65.75 150 SER A CA 1
ATOM 1135 C C . SER A 1 150 ? -12.562 -1.446 11.473 1.00 65.75 150 SER A C 1
ATOM 1137 O O . SER A 1 150 ? -13.351 -2.377 11.319 1.00 65.75 150 SER A O 1
ATOM 1139 N N . GLY A 1 151 ? -12.308 -0.558 10.506 1.00 79.44 151 GLY A N 1
ATOM 1140 C CA . GLY A 1 151 ? -12.951 -0.550 9.193 1.00 79.44 151 GLY A CA 1
ATOM 1141 C C . GLY A 1 151 ? -12.094 -1.206 8.120 1.00 79.44 151 GLY A C 1
ATOM 1142 O O . GLY A 1 151 ? -10.998 -0.730 7.842 1.00 79.44 151 GLY A O 1
ATOM 1143 N N . LEU A 1 152 ? -12.612 -2.250 7.473 1.00 83.31 152 LEU A N 1
ATOM 1144 C CA . LEU A 1 152 ? -11.912 -2.966 6.402 1.00 83.31 152 LEU A CA 1
ATOM 1145 C C . LEU A 1 152 ? -11.618 -2.075 5.184 1.00 83.31 152 LEU A C 1
ATOM 1147 O O . LEU A 1 152 ? -10.502 -2.068 4.676 1.00 83.31 152 LEU A O 1
ATOM 1151 N N . LEU A 1 153 ? -12.616 -1.307 4.732 1.00 83.56 153 LEU A N 1
ATOM 1152 C CA . LEU A 1 153 ? -12.532 -0.460 3.538 1.00 83.56 153 LEU A CA 1
ATOM 1153 C C . LEU A 1 153 ? -11.470 0.646 3.660 1.00 83.56 153 LEU A C 1
ATOM 1155 O O . LEU A 1 153 ? -10.615 0.747 2.778 1.00 83.56 153 LEU A O 1
ATOM 1159 N N . PRO A 1 154 ? -11.466 1.476 4.724 1.00 83.69 154 PRO A N 1
ATOM 1160 C CA . PRO A 1 154 ? -10.432 2.492 4.874 1.00 83.69 154 PRO A CA 1
ATOM 1161 C C . PRO A 1 154 ? -9.040 1.860 5.009 1.00 83.69 154 PRO A C 1
ATOM 1163 O O . PRO A 1 154 ? -8.092 2.375 4.424 1.00 83.69 154 PRO A O 1
ATOM 1166 N N . THR A 1 155 ? -8.907 0.714 5.688 1.00 87.12 155 THR A N 1
ATOM 1167 C CA . THR A 1 155 ? -7.630 -0.012 5.765 1.00 87.12 155 THR A CA 1
ATOM 1168 C C . THR A 1 155 ? -7.180 -0.535 4.398 1.00 87.12 155 THR A C 1
ATOM 1170 O O . THR A 1 155 ? -6.010 -0.383 4.048 1.00 87.12 155 THR A O 1
ATOM 1173 N N . SER A 1 156 ? -8.091 -1.080 3.585 1.00 88.56 156 SER A N 1
ATOM 1174 C CA . SER A 1 156 ? -7.756 -1.554 2.240 1.00 88.56 156 SER A CA 1
ATOM 1175 C C . SER A 1 156 ? -7.335 -0.424 1.315 1.00 88.56 156 SER A C 1
ATOM 1177 O O . SER A 1 156 ? -6.352 -0.575 0.595 1.00 88.56 156 SER A O 1
ATOM 1179 N N . VAL A 1 157 ? -8.013 0.726 1.365 1.00 90.25 157 VAL A N 1
ATOM 1180 C CA . VAL A 1 157 ? -7.636 1.895 0.556 1.00 90.25 157 VAL A CA 1
ATOM 1181 C C . VAL A 1 157 ? -6.258 2.414 0.981 1.00 90.25 157 VAL A C 1
ATOM 1183 O O . VAL A 1 157 ? -5.412 2.672 0.125 1.00 90.25 157 VAL A O 1
ATOM 1186 N N . LEU A 1 158 ? -5.994 2.472 2.290 1.00 92.12 158 LEU A N 1
ATOM 1187 C CA . LEU A 1 158 ? -4.721 2.939 2.839 1.00 92.12 158 LEU A CA 1
ATOM 1188 C C . LEU A 1 158 ? -3.531 2.073 2.418 1.00 92.12 158 LEU A C 1
ATOM 1190 O O . LEU A 1 158 ? -2.489 2.604 2.047 1.00 92.12 158 LEU A O 1
ATOM 1194 N N . VAL A 1 159 ? -3.681 0.750 2.477 1.00 94.06 159 VAL A N 1
ATOM 1195 C CA . VAL A 1 159 ? -2.616 -0.205 2.131 1.00 94.06 159 VAL A CA 1
ATOM 1196 C C . VAL A 1 159 ? -2.438 -0.324 0.616 1.00 94.06 159 VAL A C 1
ATOM 1198 O O . VAL A 1 159 ? -1.318 -0.474 0.131 1.00 94.06 159 VAL A O 1
ATOM 1201 N N . SER A 1 160 ? -3.526 -0.206 -0.147 1.00 93.31 160 SER A N 1
ATOM 1202 C CA . SER A 1 160 ? -3.479 -0.281 -1.612 1.00 93.31 160 SER A CA 1
ATOM 1203 C C . SER A 1 160 ? -2.861 0.968 -2.243 1.00 93.31 160 SER A C 1
ATOM 1205 O O . SER A 1 160 ? -2.301 0.886 -3.333 1.00 93.31 160 SER A O 1
ATOM 1207 N N . ALA A 1 161 ? -2.917 2.119 -1.570 1.00 93.06 161 ALA A N 1
ATOM 1208 C CA . ALA A 1 161 ? -2.373 3.373 -2.083 1.00 93.06 161 ALA A CA 1
ATOM 1209 C C . ALA A 1 161 ? -0.856 3.334 -2.374 1.00 93.06 161 ALA A C 1
ATOM 1211 O O . ALA A 1 161 ? -0.470 3.706 -3.480 1.00 93.06 161 ALA A O 1
ATOM 1212 N N . PRO A 1 162 ? 0.014 2.853 -1.465 1.00 94.56 162 PRO A N 1
ATOM 1213 C CA . PRO A 1 162 ? 1.421 2.584 -1.760 1.00 94.56 162 PRO A CA 1
ATOM 1214 C C . PRO A 1 162 ? 1.669 1.685 -2.977 1.00 94.56 162 PRO A C 1
ATOM 1216 O O . PRO A 1 162 ? 2.547 1.961 -3.791 1.00 94.56 162 PRO A O 1
ATOM 1219 N N . VAL A 1 163 ? 0.882 0.613 -3.113 1.00 93.94 163 VAL A N 1
ATOM 1220 C CA . VAL A 1 163 ? 0.997 -0.338 -4.230 1.00 93.94 163 VAL A CA 1
ATOM 1221 C C . VAL A 1 163 ? 0.608 0.340 -5.543 1.00 93.94 163 VAL A C 1
ATOM 1223 O O . VAL A 1 163 ? 1.304 0.198 -6.547 1.00 93.94 163 VAL A O 1
ATOM 1226 N N . PHE A 1 164 ? -0.464 1.135 -5.519 1.00 93.56 164 PHE A N 1
ATOM 1227 C CA . PHE A 1 164 ? -0.875 1.965 -6.645 1.00 93.56 164 PHE A CA 1
ATOM 1228 C C . PHE A 1 164 ? 0.219 2.968 -7.031 1.00 93.56 164 PHE A C 1
ATOM 1230 O O . PHE A 1 164 ? 0.611 3.028 -8.192 1.00 93.56 164 PHE A O 1
ATOM 1237 N N . GLY A 1 165 ? 0.751 3.721 -6.065 1.00 91.06 165 GLY A N 1
ATOM 1238 C CA . GLY A 1 165 ? 1.796 4.716 -6.305 1.00 91.06 165 GLY A CA 1
ATOM 1239 C C . GLY A 1 165 ? 3.048 4.111 -6.936 1.00 91.06 165 GLY A C 1
ATOM 1240 O O . GLY A 1 165 ? 3.546 4.625 -7.936 1.00 91.06 165 GLY A O 1
ATOM 1241 N N . ALA A 1 166 ? 3.499 2.962 -6.426 1.00 93.50 166 ALA A N 1
ATOM 1242 C CA . ALA A 1 166 ? 4.584 2.200 -7.035 1.00 93.50 166 ALA A CA 1
ATOM 1243 C C . ALA A 1 166 ? 4.248 1.758 -8.472 1.00 93.50 166 ALA A C 1
ATOM 1245 O O . ALA A 1 166 ? 5.080 1.893 -9.366 1.00 93.50 166 ALA A O 1
ATOM 1246 N N . GLY A 1 167 ? 3.023 1.286 -8.723 1.00 91.00 167 GLY A N 1
ATOM 1247 C CA . GLY A 1 167 ? 2.570 0.867 -10.051 1.00 91.00 167 GLY A CA 1
ATOM 1248 C C . GLY A 1 167 ? 2.536 1.995 -11.087 1.00 91.00 167 GLY A C 1
ATOM 1249 O O . GLY A 1 167 ? 2.936 1.780 -12.230 1.00 91.00 167 GLY A O 1
ATOM 1250 N N . VAL A 1 168 ? 2.121 3.208 -10.700 1.00 93.75 168 VAL A N 1
ATOM 1251 C CA . VAL A 1 168 ? 2.031 4.362 -11.619 1.00 93.75 168 VAL A CA 1
ATOM 1252 C C . VAL A 1 168 ? 3.406 4.795 -12.133 1.00 93.75 168 VAL A C 1
ATOM 1254 O O . VAL A 1 168 ? 3.491 5.364 -13.219 1.00 93.75 168 VAL A O 1
ATOM 1257 N N . THR A 1 169 ? 4.499 4.453 -11.440 1.00 91.94 169 THR A N 1
ATOM 1258 C CA . THR A 1 169 ? 5.867 4.721 -11.933 1.00 91.94 169 THR A CA 1
ATOM 1259 C C . THR A 1 169 ? 6.223 3.985 -13.227 1.00 91.94 169 THR A C 1
ATOM 1261 O O . THR A 1 169 ? 7.232 4.302 -13.848 1.00 91.94 169 THR A O 1
ATOM 1264 N N . ARG A 1 170 ? 5.367 3.058 -13.682 1.00 90.81 170 ARG A N 1
ATOM 1265 C CA . ARG A 1 170 ? 5.411 2.484 -15.032 1.00 90.81 170 ARG A CA 1
ATOM 1266 C C . ARG A 1 170 ? 5.210 3.537 -16.130 1.00 90.81 170 ARG A C 1
ATOM 1268 O O . ARG A 1 170 ? 5.634 3.319 -17.262 1.00 90.81 170 ARG A O 1
ATOM 1275 N N . TYR A 1 171 ? 4.550 4.655 -15.835 1.00 89.00 171 TYR A N 1
ATOM 1276 C CA . TYR A 1 171 ? 4.325 5.727 -16.802 1.00 89.00 171 TYR A CA 1
ATOM 1277 C C . TYR A 1 171 ? 5.637 6.211 -17.435 1.00 89.00 171 TYR A C 1
ATOM 1279 O O . TYR A 1 171 ? 6.607 6.487 -16.732 1.00 89.00 171 TYR A O 1
ATOM 1287 N N . GLY A 1 172 ? 5.658 6.321 -18.766 1.00 84.44 172 GLY A N 1
ATOM 1288 C CA . GLY A 1 172 ? 6.833 6.778 -19.510 1.00 84.44 172 GLY A CA 1
ATOM 1289 C C . GLY A 1 172 ? 7.953 5.741 -19.642 1.00 84.44 172 GLY A C 1
ATOM 1290 O O . GLY A 1 172 ? 8.986 6.053 -20.228 1.00 84.44 172 GLY A O 1
ATOM 1291 N N . THR A 1 173 ? 7.768 4.515 -19.137 1.00 86.69 173 THR A N 1
ATOM 1292 C CA . THR A 1 173 ? 8.712 3.408 -19.363 1.00 86.69 173 THR A CA 1
ATOM 1293 C C . THR A 1 173 ? 8.426 2.706 -20.685 1.00 86.69 173 THR A C 1
ATOM 1295 O O . THR A 1 173 ? 7.296 2.723 -21.175 1.00 86.69 173 THR A O 1
ATOM 1298 N N . THR A 1 174 ? 9.449 2.091 -21.276 1.00 86.19 174 THR A N 1
ATOM 1299 C CA . THR A 1 174 ? 9.309 1.292 -22.494 1.00 86.19 174 THR A CA 1
ATOM 1300 C C . THR A 1 174 ? 9.031 -0.164 -22.138 1.00 86.19 174 THR A C 1
ATOM 1302 O O . THR A 1 174 ? 9.752 -0.786 -21.355 1.00 86.19 174 THR A O 1
ATOM 1305 N N . VAL A 1 175 ? 7.970 -0.721 -22.720 1.00 78.19 175 VAL A N 1
ATOM 1306 C CA . VAL A 1 175 ? 7.614 -2.135 -22.579 1.00 78.19 175 VAL A CA 1
ATOM 1307 C C . VAL A 1 175 ? 7.716 -2.794 -23.946 1.00 78.19 175 VAL A C 1
ATOM 1309 O O . VAL A 1 175 ? 7.117 -2.341 -24.919 1.00 78.19 175 VAL A O 1
ATOM 1312 N N . THR A 1 176 ? 8.497 -3.869 -24.017 1.00 78.81 176 THR A N 1
ATOM 1313 C CA . THR A 1 176 ? 8.658 -4.656 -25.240 1.00 78.81 176 THR A CA 1
ATOM 1314 C C . THR A 1 176 ? 7.576 -5.725 -25.303 1.00 78.81 176 THR A C 1
ATOM 1316 O O . THR A 1 176 ? 7.551 -6.645 -24.483 1.00 78.81 176 THR A O 1
ATOM 1319 N N . TYR A 1 177 ? 6.693 -5.607 -26.286 1.00 73.44 177 TYR A N 1
ATOM 1320 C CA . TYR A 1 177 ? 5.722 -6.626 -26.662 1.00 73.44 177 TYR A CA 1
ATOM 1321 C C . TYR A 1 177 ? 6.249 -7.447 -27.846 1.00 73.44 177 TYR A C 1
ATOM 1323 O O . TYR A 1 177 ? 7.206 -7.063 -28.517 1.00 73.44 177 TYR A O 1
ATOM 1331 N N . SER A 1 178 ? 5.601 -8.574 -28.150 1.00 72.62 178 SER A N 1
ATOM 1332 C CA . SER A 1 178 ? 5.974 -9.431 -29.288 1.00 72.62 178 SER A CA 1
ATOM 1333 C C . SER A 1 178 ? 5.835 -8.757 -30.660 1.00 72.62 178 SER A C 1
ATOM 1335 O O . SER A 1 178 ? 6.386 -9.255 -31.634 1.00 72.62 178 SER A O 1
ATOM 1337 N N . TRP A 1 179 ? 5.120 -7.633 -30.744 1.00 73.06 179 TRP A N 1
ATOM 1338 C CA . TRP A 1 179 ? 4.887 -6.849 -31.966 1.00 73.06 179 TRP A CA 1
ATOM 1339 C C . TRP A 1 179 ? 5.593 -5.483 -31.975 1.00 73.06 179 TRP A C 1
ATOM 1341 O O . TRP A 1 179 ? 5.439 -4.736 -32.936 1.00 73.06 179 TRP A O 1
ATOM 1351 N N . GLY A 1 180 ? 6.371 -5.143 -30.942 1.00 78.88 180 GLY A N 1
ATOM 1352 C CA . GLY A 1 180 ? 7.107 -3.877 -30.887 1.00 78.88 180 GLY A CA 1
ATOM 1353 C C . GLY A 1 180 ? 7.323 -3.347 -29.472 1.00 78.88 180 GLY A C 1
ATOM 1354 O O . GLY A 1 180 ? 6.779 -3.870 -28.500 1.00 78.88 180 GLY A O 1
ATOM 1355 N N . SER A 1 181 ? 8.147 -2.308 -29.353 1.00 83.56 181 SER A N 1
ATOM 1356 C CA . SER A 1 181 ? 8.352 -1.565 -28.108 1.00 83.56 181 SER A CA 1
ATOM 1357 C C . SER A 1 181 ? 7.462 -0.329 -28.078 1.00 83.56 181 SER A C 1
ATOM 1359 O O . SER A 1 181 ? 7.608 0.528 -28.948 1.00 83.56 181 SER A O 1
ATOM 1361 N N . ASP A 1 182 ? 6.625 -0.208 -27.052 1.00 86.06 182 ASP A N 1
ATOM 1362 C CA . ASP A 1 182 ? 5.772 0.964 -26.846 1.00 86.06 182 ASP A CA 1
ATOM 1363 C C . ASP A 1 182 ? 6.095 1.659 -25.523 1.00 86.06 182 ASP A C 1
ATOM 1365 O O . ASP A 1 182 ? 6.469 1.033 -24.525 1.00 86.06 182 ASP A O 1
ATOM 1369 N N . VAL A 1 183 ? 5.953 2.985 -25.527 1.00 88.00 183 VAL A N 1
ATOM 1370 C CA . VAL A 1 183 ? 6.058 3.807 -24.319 1.00 88.00 183 VAL A CA 1
ATOM 1371 C C . VAL A 1 183 ? 4.717 3.779 -23.597 1.00 88.00 183 VAL A C 1
ATOM 1373 O O . VAL A 1 183 ? 3.680 4.106 -24.175 1.00 88.00 183 VAL A O 1
ATOM 1376 N N . VAL A 1 184 ? 4.741 3.428 -22.314 1.00 88.75 184 VAL A N 1
ATOM 1377 C CA . VAL A 1 184 ? 3.526 3.290 -21.511 1.00 88.75 184 VAL A CA 1
ATOM 1378 C C . VAL A 1 184 ? 2.866 4.649 -21.303 1.00 88.75 184 VAL A C 1
ATOM 1380 O O . VAL A 1 184 ? 3.425 5.556 -20.674 1.00 88.75 184 VAL A O 1
ATOM 1383 N N . SER A 1 185 ? 1.632 4.757 -21.791 1.00 88.38 185 SER A N 1
ATOM 1384 C CA . SER A 1 185 ? 0.790 5.943 -21.637 1.00 88.38 185 SER A CA 1
ATOM 1385 C C . SER A 1 185 ? 0.241 6.083 -20.209 1.00 88.38 185 SER A C 1
ATOM 1387 O O . SER A 1 185 ? 0.183 5.122 -19.440 1.00 88.38 185 SER A O 1
ATOM 1389 N N . LEU A 1 186 ? -0.196 7.291 -19.833 1.00 87.75 186 LEU A N 1
ATOM 1390 C CA . LEU A 1 186 ? -0.754 7.551 -18.498 1.00 87.75 186 LEU A CA 1
ATOM 1391 C C . LEU A 1 186 ? -2.004 6.696 -18.204 1.00 87.75 186 LEU A C 1
ATOM 1393 O O . LEU A 1 186 ? -2.048 6.092 -17.131 1.00 87.75 186 LEU A O 1
ATOM 1397 N N . PRO A 1 187 ? -2.988 6.569 -19.120 1.00 87.25 187 PRO A N 1
ATOM 1398 C CA . PRO A 1 187 ? -4.150 5.711 -18.889 1.00 87.25 187 PRO A CA 1
ATOM 1399 C C . PRO A 1 187 ? -3.781 4.237 -18.686 1.00 87.25 187 PRO A C 1
ATOM 1401 O O . PRO A 1 187 ? -4.337 3.586 -17.803 1.00 87.25 187 PRO A O 1
ATOM 1404 N N . GLU A 1 188 ? -2.813 3.720 -19.450 1.00 88.25 188 GLU A N 1
ATOM 1405 C CA . GLU A 1 188 ? -2.326 2.345 -19.292 1.00 88.25 188 GLU A CA 1
ATOM 1406 C C . GLU A 1 188 ? -1.643 2.152 -17.931 1.00 88.25 188 GLU A C 1
ATOM 1408 O O . GLU A 1 188 ? -1.960 1.207 -17.206 1.00 88.25 188 GLU A O 1
ATOM 1413 N N . ALA A 1 189 ? -0.751 3.071 -17.543 1.00 89.31 189 ALA A N 1
ATOM 1414 C CA . ALA A 1 189 ? -0.056 3.012 -16.260 1.00 89.31 189 ALA A CA 1
ATOM 1415 C C . ALA A 1 189 ? -1.034 3.021 -15.080 1.00 89.31 189 ALA A C 1
ATOM 1417 O O . ALA A 1 189 ? -0.899 2.210 -14.165 1.00 89.31 189 ALA A O 1
ATOM 1418 N N . VAL A 1 190 ? -2.042 3.899 -15.114 1.00 90.00 190 VAL A N 1
ATOM 1419 C CA . VAL A 1 190 ? -3.082 3.964 -14.079 1.00 90.00 190 VAL A CA 1
ATOM 1420 C C . VAL A 1 190 ? -3.899 2.676 -14.052 1.00 90.00 190 VAL A C 1
ATOM 1422 O O . VAL A 1 190 ? -4.116 2.133 -12.972 1.00 90.00 190 VAL A O 1
ATOM 1425 N N . GLY A 1 191 ? -4.295 2.144 -15.213 1.00 85.94 191 GLY A N 1
ATOM 1426 C CA . GLY A 1 191 ? -5.037 0.886 -15.298 1.00 85.94 191 GLY A CA 1
ATOM 1427 C C . GLY A 1 191 ? -4.276 -0.286 -14.672 1.00 85.94 191 GLY A C 1
ATOM 1428 O O . GLY A 1 191 ? -4.810 -0.990 -13.813 1.00 85.94 191 GLY A O 1
ATOM 1429 N N . VAL A 1 192 ? -3.000 -0.455 -15.028 1.00 88.31 192 VAL A N 1
ATOM 1430 C CA . VAL A 1 192 ? -2.145 -1.506 -14.453 1.00 88.31 192 VAL A CA 1
ATOM 1431 C C . VAL A 1 192 ? -1.916 -1.277 -12.959 1.00 88.31 192 VAL A C 1
ATOM 1433 O O . VAL A 1 192 ? -2.028 -2.215 -12.171 1.00 88.31 192 VAL A O 1
ATOM 1436 N N . ALA A 1 193 ? -1.640 -0.042 -12.541 1.00 90.44 193 ALA A N 1
ATOM 1437 C CA . ALA A 1 193 ? -1.452 0.293 -11.134 1.00 90.44 193 ALA A CA 1
ATOM 1438 C C . ALA A 1 193 ? -2.700 -0.005 -10.295 1.00 90.44 193 ALA A C 1
ATOM 1440 O O . ALA A 1 193 ? -2.581 -0.529 -9.189 1.00 90.44 193 ALA A O 1
ATOM 1441 N N . SER A 1 194 ? -3.897 0.273 -10.818 1.00 90.06 194 SER A N 1
ATOM 1442 C CA . SER A 1 194 ? -5.162 -0.080 -10.171 1.00 90.06 194 SER A CA 1
ATOM 1443 C C . SER A 1 194 ? -5.326 -1.592 -10.034 1.00 90.06 194 SER A C 1
ATOM 1445 O O . SER A 1 194 ? -5.694 -2.061 -8.958 1.00 90.06 194 SER A O 1
ATOM 1447 N N . LEU A 1 195 ? -5.001 -2.366 -11.074 1.00 90.12 195 LEU A N 1
ATOM 1448 C CA . LEU A 1 195 ? -5.039 -3.829 -11.008 1.00 90.12 195 LEU A CA 1
ATOM 1449 C C . LEU A 1 195 ? -4.059 -4.380 -9.967 1.00 90.12 195 LEU A C 1
ATOM 1451 O O . LEU A 1 195 ? -4.430 -5.258 -9.194 1.00 90.12 195 LEU A O 1
ATOM 1455 N N . LEU A 1 196 ? -2.840 -3.838 -9.892 1.00 90.12 196 LEU A N 1
ATOM 1456 C CA . LEU A 1 196 ? -1.854 -4.220 -8.875 1.00 90.12 196 LEU A CA 1
ATOM 1457 C C . LEU A 1 196 ? -2.324 -3.859 -7.462 1.00 90.12 196 LEU A C 1
ATOM 1459 O O . LEU A 1 196 ? -2.198 -4.663 -6.539 1.00 90.12 196 LEU A O 1
ATOM 1463 N N . ALA A 1 197 ? -2.894 -2.668 -7.292 1.00 90.94 197 ALA A N 1
ATOM 1464 C CA . ALA A 1 197 ? -3.422 -2.204 -6.017 1.00 90.94 197 ALA A CA 1
ATOM 1465 C C . ALA A 1 197 ? -4.559 -3.105 -5.515 1.00 90.94 197 ALA A C 1
ATOM 1467 O O . ALA A 1 197 ? -4.582 -3.471 -4.345 1.00 90.94 197 ALA A O 1
ATOM 1468 N N . VAL A 1 198 ? -5.459 -3.530 -6.402 1.00 89.31 198 VAL A N 1
ATOM 1469 C CA . VAL A 1 198 ? -6.522 -4.486 -6.067 1.00 89.31 198 VAL A CA 1
ATOM 1470 C C . VAL A 1 198 ? -5.942 -5.879 -5.808 1.00 89.31 198 VAL A C 1
ATOM 1472 O O . VAL A 1 198 ? -6.235 -6.481 -4.778 1.00 89.31 198 VAL A O 1
ATOM 1475 N N . GLY A 1 199 ? -5.097 -6.377 -6.711 1.00 87.56 199 GLY A N 1
ATOM 1476 C CA . GLY A 1 199 ? -4.580 -7.745 -6.685 1.00 87.56 199 GLY A CA 1
ATOM 1477 C C . GLY A 1 199 ? -3.632 -8.039 -5.523 1.00 87.56 199 GLY A C 1
ATOM 1478 O O . GLY A 1 199 ? -3.696 -9.123 -4.957 1.00 87.56 199 GLY A O 1
ATOM 1479 N N . PHE A 1 200 ? -2.788 -7.083 -5.132 1.00 90.38 200 PHE A N 1
ATOM 1480 C CA . PHE A 1 200 ? -1.827 -7.249 -4.034 1.00 90.38 200 PHE A CA 1
ATOM 1481 C C . PHE A 1 200 ? -2.196 -6.432 -2.797 1.00 90.38 200 PHE A C 1
ATOM 1483 O O . PHE A 1 200 ? -2.069 -6.919 -1.675 1.00 90.38 200 PHE A O 1
ATOM 1490 N N . GLY A 1 201 ? -2.690 -5.206 -2.978 1.00 88.31 201 GLY A N 1
ATOM 1491 C CA . GLY A 1 201 ? -3.023 -4.319 -1.863 1.00 88.31 201 GLY A CA 1
ATOM 1492 C C . GLY A 1 201 ? -4.171 -4.845 -1.004 1.00 88.31 201 GLY A C 1
ATOM 1493 O O . GLY A 1 201 ? -4.063 -4.812 0.221 1.00 88.31 201 GLY A O 1
ATOM 1494 N N . ILE A 1 202 ? -5.231 -5.401 -1.608 1.00 89.75 202 ILE A N 1
ATOM 1495 C CA . ILE A 1 202 ? -6.364 -5.952 -0.845 1.00 89.75 202 ILE A CA 1
ATOM 1496 C C . ILE A 1 202 ? -5.948 -7.178 -0.021 1.00 89.75 202 ILE A C 1
ATOM 1498 O O . ILE A 1 202 ? -6.192 -7.151 1.185 1.00 89.75 202 ILE A O 1
ATOM 1502 N N . PRO A 1 203 ? -5.294 -8.223 -0.573 1.00 90.81 203 PRO A N 1
ATOM 1503 C CA . PRO A 1 203 ? -4.847 -9.354 0.242 1.00 90.81 203 PRO A CA 1
ATOM 1504 C C . PRO A 1 203 ? -3.929 -8.947 1.398 1.00 90.81 203 PRO A C 1
ATOM 1506 O O . PRO A 1 203 ? -4.139 -9.387 2.527 1.00 90.81 203 PRO A O 1
ATOM 1509 N N . ILE A 1 204 ? -2.968 -8.048 1.156 1.00 90.88 204 ILE A N 1
ATOM 1510 C CA . ILE A 1 204 ? -2.082 -7.539 2.214 1.00 90.88 204 ILE A CA 1
ATOM 1511 C C . ILE A 1 204 ? -2.897 -6.797 3.281 1.00 90.88 204 ILE A C 1
ATOM 1513 O O . ILE A 1 204 ? -2.681 -6.999 4.477 1.00 90.88 204 ILE A O 1
ATOM 1517 N N . 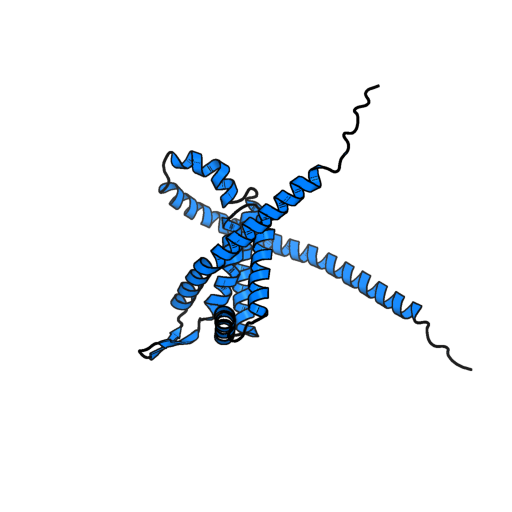ALA A 1 205 ? -3.870 -5.980 2.874 1.00 90.06 205 ALA A N 1
ATOM 1518 C CA . ALA A 1 205 ? -4.748 -5.281 3.803 1.00 90.06 205 ALA A CA 1
ATOM 1519 C C . ALA A 1 205 ? -5.591 -6.241 4.647 1.00 90.06 205 ALA A C 1
ATOM 1521 O O . ALA A 1 205 ? -5.743 -6.006 5.842 1.00 90.06 205 ALA A O 1
ATOM 1522 N N . LEU A 1 206 ? -6.108 -7.323 4.055 1.00 89.69 206 LEU A N 1
ATOM 1523 C CA . LEU A 1 206 ? -6.849 -8.360 4.774 1.00 89.69 206 LEU A CA 1
ATOM 1524 C C . LEU A 1 206 ? -5.964 -9.027 5.831 1.00 89.69 206 LEU A C 1
ATOM 1526 O O . LEU A 1 206 ? -6.368 -9.126 6.989 1.00 89.69 206 LEU A O 1
ATOM 1530 N N . CYS A 1 207 ? -4.741 -9.419 5.465 1.00 89.38 207 CYS A N 1
ATOM 1531 C CA . CYS A 1 207 ? -3.781 -9.998 6.404 1.00 89.38 207 CYS A CA 1
ATOM 1532 C C . CYS A 1 207 ? -3.448 -9.027 7.545 1.00 89.38 207 CYS A C 1
ATOM 1534 O O . CYS A 1 207 ? -3.543 -9.397 8.715 1.00 89.38 207 CYS A O 1
ATOM 1536 N N . GLY A 1 208 ? -3.121 -7.772 7.222 1.00 86.50 208 GLY A N 1
ATOM 1537 C CA . GLY A 1 208 ? -2.851 -6.733 8.217 1.00 86.50 208 GLY A CA 1
ATOM 1538 C C . GLY A 1 208 ? -4.054 -6.476 9.127 1.00 86.50 208 GLY A C 1
ATOM 1539 O O . GLY A 1 208 ? -3.902 -6.364 10.340 1.00 86.50 208 GLY A O 1
ATOM 1540 N N . PHE A 1 209 ? -5.264 -6.460 8.569 1.00 86.75 209 PHE A N 1
ATOM 1541 C CA . PHE A 1 209 ? -6.496 -6.261 9.325 1.00 86.75 209 PHE A CA 1
ATOM 1542 C C . PHE A 1 209 ? -6.757 -7.390 10.324 1.00 86.75 209 PHE A C 1
ATOM 1544 O O . PHE A 1 209 ? -7.040 -7.121 11.494 1.00 86.75 209 PHE A O 1
ATOM 1551 N N . VAL A 1 210 ? -6.631 -8.647 9.886 1.00 85.75 210 VAL A N 1
ATOM 1552 C CA . VAL A 1 210 ? -6.781 -9.822 10.756 1.00 85.75 210 VAL A CA 1
ATOM 1553 C C . VAL A 1 210 ? -5.732 -9.801 11.866 1.00 85.75 210 VAL A C 1
ATOM 1555 O O . VAL A 1 210 ? -6.086 -9.985 13.028 1.00 85.75 210 VAL A O 1
ATOM 1558 N N . LEU A 1 211 ? -4.471 -9.497 11.538 1.00 84.81 211 LEU A N 1
ATOM 1559 C CA . LEU A 1 211 ? -3.390 -9.367 12.519 1.00 84.81 211 LEU A CA 1
ATOM 1560 C C . LEU A 1 211 ? -3.681 -8.272 13.553 1.00 84.81 211 LEU A C 1
ATOM 1562 O O . LEU A 1 211 ? -3.561 -8.514 14.753 1.00 84.81 211 LEU A O 1
ATOM 1566 N N . GLY A 1 212 ? -4.116 -7.089 13.110 1.00 83.44 212 GLY A N 1
ATOM 1567 C CA . GLY A 1 212 ? -4.474 -5.985 14.004 1.00 83.44 212 GLY A CA 1
ATOM 1568 C C . GLY A 1 212 ? -5.627 -6.344 14.942 1.00 83.44 212 GLY A C 1
ATOM 1569 O O . GLY A 1 212 ? -5.551 -6.106 16.146 1.00 83.44 212 GLY A O 1
ATOM 1570 N N . ARG A 1 213 ? -6.675 -6.991 14.416 1.00 82.06 213 ARG A N 1
ATOM 1571 C CA . ARG A 1 213 ? -7.813 -7.467 15.217 1.00 82.06 213 ARG A CA 1
ATOM 1572 C C . ARG A 1 213 ? -7.408 -8.542 16.221 1.00 82.06 213 ARG A C 1
ATOM 1574 O O . ARG A 1 213 ? -7.813 -8.452 17.377 1.00 82.06 213 ARG A O 1
ATOM 1581 N N . ALA A 1 214 ? -6.611 -9.520 15.799 1.00 79.06 214 ALA A N 1
ATOM 1582 C CA . ALA A 1 214 ? -6.115 -10.578 16.671 1.00 79.06 214 ALA A CA 1
ATOM 1583 C C . ALA A 1 214 ? -5.264 -10.003 17.812 1.00 79.06 214 ALA A C 1
ATOM 1585 O O . ALA A 1 214 ? -5.458 -10.372 18.968 1.00 79.06 214 ALA A O 1
ATOM 1586 N N . LEU A 1 215 ? -4.390 -9.037 17.516 1.00 78.75 215 LEU A N 1
ATOM 1587 C CA . LEU A 1 215 ? -3.564 -8.376 18.523 1.00 78.75 215 LEU A CA 1
ATOM 1588 C C . LEU A 1 215 ? -4.413 -7.607 19.545 1.00 78.75 215 LEU A C 1
ATOM 1590 O O . LEU A 1 215 ? -4.221 -7.769 20.748 1.00 78.75 215 LEU A O 1
ATOM 1594 N N . CYS A 1 216 ? -5.391 -6.817 19.089 1.00 80.06 216 CYS A N 1
ATOM 1595 C CA . CYS A 1 216 ? -6.314 -6.115 19.984 1.00 80.06 216 CYS A CA 1
ATOM 1596 C C . CYS A 1 216 ? -7.136 -7.081 20.842 1.00 80.06 216 CYS A C 1
ATOM 1598 O O . CYS A 1 216 ? -7.351 -6.820 22.025 1.00 80.06 216 CYS A O 1
ATOM 1600 N N . TYR A 1 217 ? -7.569 -8.202 20.264 1.00 76.94 217 TYR A N 1
ATOM 1601 C CA . TYR A 1 217 ? -8.284 -9.241 20.993 1.00 76.94 217 TYR A CA 1
ATOM 1602 C C . TYR A 1 217 ? -7.417 -9.822 22.116 1.00 76.94 217 TYR A C 1
ATOM 1604 O O . TYR A 1 217 ? -7.832 -9.800 23.273 1.00 76.94 217 TYR A O 1
ATOM 1612 N N . VAL A 1 218 ? -6.185 -10.238 21.812 1.00 80.00 218 VAL A N 1
ATOM 1613 C CA . VAL A 1 218 ? -5.230 -10.749 22.809 1.00 80.00 218 VAL A CA 1
ATOM 1614 C C . VAL A 1 218 ? -4.991 -9.714 23.913 1.00 80.00 218 VAL A C 1
ATOM 1616 O O . VAL A 1 218 ? -5.134 -10.034 25.091 1.00 80.00 218 VAL A O 1
ATOM 1619 N N . ILE A 1 219 ? -4.726 -8.452 23.564 1.00 78.12 219 ILE A N 1
ATOM 1620 C CA . ILE A 1 219 ? -4.522 -7.379 24.552 1.00 78.12 219 ILE A CA 1
ATOM 1621 C C . ILE A 1 219 ? -5.754 -7.205 25.449 1.00 78.12 219 ILE A C 1
ATOM 1623 O O . ILE A 1 219 ? -5.602 -7.046 26.656 1.00 78.12 219 ILE A O 1
ATOM 1627 N N . SER A 1 220 ? -6.969 -7.273 24.899 1.00 78.00 220 SER A N 1
ATOM 1628 C CA . SER A 1 220 ? -8.192 -7.149 25.701 1.00 78.00 220 SER A CA 1
ATOM 1629 C C . SER A 1 220 ? -8.391 -8.321 26.672 1.00 78.00 220 SER A C 1
ATOM 1631 O O . SER A 1 220 ? -8.758 -8.108 27.826 1.00 78.00 220 SER A O 1
ATOM 1633 N N . VAL A 1 221 ? -8.088 -9.549 26.238 1.00 80.19 221 VAL A N 1
ATOM 1634 C CA . VAL A 1 221 ? -8.259 -10.769 27.041 1.00 80.19 221 VAL A CA 1
ATOM 1635 C C . VAL A 1 221 ? -7.229 -10.845 28.169 1.00 80.19 221 VAL A C 1
ATOM 1637 O O . VAL A 1 221 ? -7.575 -11.206 29.293 1.00 80.19 221 VAL A O 1
ATOM 1640 N N . TYR A 1 222 ? -5.972 -10.485 27.897 1.00 76.38 222 TYR A N 1
ATOM 1641 C CA . TYR A 1 222 ? -4.904 -10.529 28.901 1.00 76.38 222 TYR A CA 1
ATOM 1642 C C . TYR A 1 222 ? -4.823 -9.257 29.756 1.00 76.38 222 TYR A C 1
ATOM 1644 O O . TYR A 1 222 ? -4.463 -9.339 30.927 1.00 76.38 222 TYR A O 1
ATOM 1652 N N . GLY A 1 223 ? -5.206 -8.096 29.218 1.00 67.00 223 GLY A N 1
ATOM 1653 C CA . GLY A 1 223 ? -5.237 -6.824 29.948 1.00 67.00 223 GLY A CA 1
ATOM 1654 C C . GLY A 1 223 ? -6.438 -6.664 30.887 1.00 67.00 223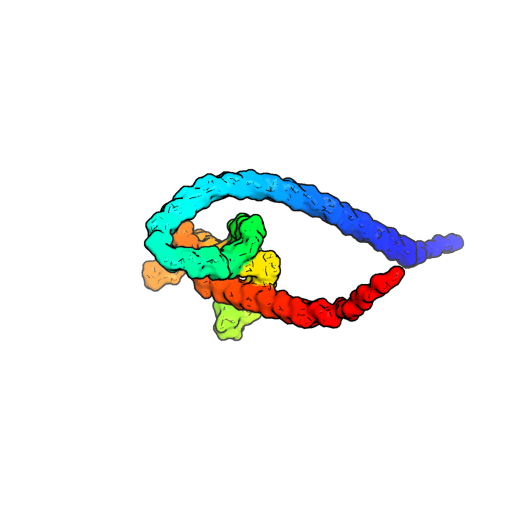 GLY A C 1
ATOM 1655 O O . GLY A 1 223 ? -6.376 -5.882 31.830 1.00 67.00 223 GLY A O 1
ATOM 1656 N N . GLY A 1 224 ? -7.519 -7.424 30.677 1.00 56.22 224 GLY A N 1
ATOM 1657 C CA . GLY A 1 224 ? -8.730 -7.379 31.508 1.00 56.22 224 GLY A CA 1
ATOM 1658 C C . GLY A 1 224 ? -8.643 -8.113 32.855 1.00 56.22 224 GLY A C 1
ATOM 1659 O O . GLY A 1 224 ? -9.601 -8.071 33.620 1.00 56.22 224 GLY A O 1
ATOM 1660 N N . ARG A 1 225 ? -7.529 -8.795 33.166 1.00 49.47 225 ARG A N 1
ATOM 1661 C CA . ARG A 1 225 ? -7.358 -9.591 34.404 1.00 49.47 225 ARG A CA 1
ATOM 1662 C C . ARG A 1 225 ? -6.543 -8.913 35.510 1.00 49.47 225 ARG A C 1
ATOM 1664 O O . ARG A 1 225 ? -6.351 -9.508 36.566 1.00 49.47 225 ARG A O 1
ATOM 1671 N N . SER A 1 226 ? -6.087 -7.682 35.308 1.00 45.97 226 SER A N 1
ATOM 1672 C CA . SER A 1 226 ? -5.273 -6.938 36.278 1.00 45.97 226 SER A CA 1
ATOM 1673 C C . SER A 1 226 ? -6.078 -5.851 36.994 1.00 45.97 226 SER A C 1
ATOM 1675 O O . SER A 1 226 ? -5.855 -4.660 36.794 1.00 45.97 226 SER A O 1
ATOM 1677 N N . GLY A 1 227 ? -7.012 -6.271 37.846 1.00 48.44 227 GLY A N 1
ATOM 1678 C CA . GLY A 1 227 ? -7.643 -5.408 38.842 1.00 48.44 227 GLY A CA 1
ATOM 1679 C C . GLY A 1 227 ? -8.386 -6.249 39.882 1.00 48.44 227 GLY A C 1
ATOM 1680 O O . GLY A 1 227 ? -9.370 -6.889 39.510 1.00 48.44 227 GLY A O 1
ATOM 1681 N N . PRO A 1 228 ? -7.944 -6.314 41.155 1.00 49.59 228 PRO A N 1
ATOM 1682 C CA . PRO A 1 228 ? -8.766 -6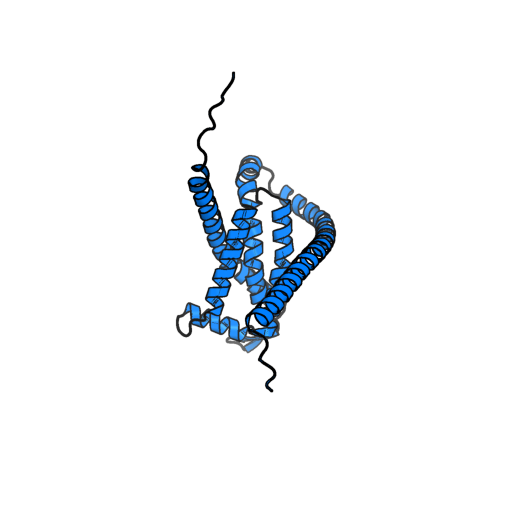.917 42.196 1.00 49.59 228 PRO A CA 1
ATOM 1683 C C . PRO A 1 228 ? -10.050 -6.087 42.366 1.00 49.59 228 PRO A C 1
ATOM 1685 O O . PRO A 1 228 ? -9.991 -4.858 42.264 1.00 49.59 228 PRO A O 1
ATOM 1688 N N . PRO A 1 229 ? -11.207 -6.725 42.611 1.00 47.19 229 PRO A N 1
ATOM 1689 C CA . PRO A 1 229 ? -12.429 -6.005 42.930 1.00 47.19 229 PRO A CA 1
ATOM 1690 C C . PRO A 1 229 ? -12.181 -5.200 44.206 1.00 47.19 229 PRO A C 1
ATOM 1692 O O . PRO A 1 229 ? -11.944 -5.770 45.268 1.00 47.19 229 PRO A O 1
ATOM 1695 N N . SER A 1 230 ? -12.186 -3.872 44.096 1.00 50.88 230 SER A N 1
ATOM 1696 C CA . SER A 1 230 ? -12.204 -3.002 45.265 1.00 50.88 230 SER A CA 1
ATOM 1697 C C . SER A 1 230 ? -13.516 -3.253 45.996 1.00 50.88 230 SER A C 1
ATOM 1699 O O . SER A 1 230 ? -14.589 -2.904 45.497 1.00 50.88 230 SER A O 1
ATOM 1701 N N . THR A 1 231 ? -13.412 -3.921 47.138 1.00 52.59 231 THR A N 1
ATOM 1702 C CA . THR A 1 231 ? -14.486 -4.139 48.098 1.00 52.59 231 THR A CA 1
ATOM 1703 C C . THR A 1 231 ? -15.175 -2.808 48.375 1.00 52.59 231 THR A C 1
ATOM 1705 O O . THR A 1 231 ? -14.533 -1.830 48.752 1.00 52.59 231 THR A O 1
ATOM 1708 N N . VAL A 1 232 ? -16.481 -2.761 48.131 1.00 56.41 232 VAL A N 1
ATOM 1709 C CA . VAL A 1 232 ? -17.341 -1.655 48.544 1.00 56.41 232 VAL A CA 1
ATOM 1710 C C . VAL A 1 232 ? -17.401 -1.697 50.068 1.00 56.41 232 VAL A C 1
ATOM 1712 O O . VAL A 1 232 ? -18.034 -2.589 50.627 1.00 56.41 232 VAL A O 1
ATOM 1715 N N . GLU A 1 233 ? -16.724 -0.766 50.733 1.00 47.41 233 GLU A N 1
ATOM 1716 C CA . GLU A 1 233 ? -16.870 -0.550 52.171 1.00 47.41 233 GLU A CA 1
ATOM 1717 C C . GLU A 1 233 ? -17.844 0.615 52.370 1.00 47.41 233 GLU A C 1
ATOM 1719 O O . GLU A 1 233 ? -17.489 1.787 52.273 1.00 47.41 233 GLU A O 1
ATOM 1724 N N . ASN A 1 234 ? -19.119 0.257 52.540 1.00 47.28 234 ASN A N 1
ATOM 1725 C CA . ASN A 1 234 ? -20.127 1.127 53.128 1.00 47.28 234 ASN A CA 1
ATOM 1726 C C . ASN A 1 234 ? -20.043 0.957 54.649 1.00 47.28 234 ASN A C 1
ATOM 1728 O O . ASN A 1 234 ? -20.436 -0.101 55.145 1.00 47.28 234 ASN A O 1
ATOM 1732 N N . ALA A 1 235 ? -19.578 1.983 55.360 1.00 43.38 235 ALA A N 1
ATOM 1733 C CA . ALA A 1 235 ? -19.932 2.274 56.751 1.00 43.38 235 ALA A CA 1
ATOM 1734 C C . ALA A 1 235 ? -19.592 3.736 57.068 1.00 43.38 235 ALA A C 1
ATOM 1736 O O . ALA A 1 235 ? -18.421 4.122 56.862 1.00 43.38 235 ALA A O 1
#

Organism: NCBI:txid2761102

InterPro domains:
  IPR058384 Domain of unknown function DUF8071 [PF26268] (80-222)

pLDDT: mean 73.5, std 17.38, range [37.94, 94.56]

Sequence (235 aa):
MLSGPPSLRTAVSQTAVFIVVACRRLTGVTRSAVWVMWRVLRRFAHSFRSLCVTVYDRVGAFLSGPVRQFVVGPFRVALLGQHRDVSLLVTLLSPVLALGTAWLVGSTVGYHTLTAWVRGTWFGTDPSLAIFLAIGGLLVIGAISAAVNSGLLPTSVLVSAPVFGAGVTRYGTTVTYSWGSDVVSLPEAVGVASLLAVGFGIPIALCGFVLGRALCYVISVYGGRSGPPSTVENA

Foldseek 3Di:
DDDDDDDPVVVVVVVVVVVVVVVVVVVVVVVVVVVVVVVVLVVVLVVVVVVVVVVVVVVVVVPPDPVCVVCVPPVCCQAQFPDVVLLSVLLVCLLVLLQVLLCCCLPPQALVNVVVQVVCCVVVVNHDPVVVVLLVVLLQQLLVSCLVTNHLNSLLSNSLSSQLSSQLSLQQDWDQDPVGIDGQHNVNSNVRSVVRSVVPSNVSSVNSNVNNVVVNVVCCVVVVPPDDPDDDDDD

Radius of gyration: 25.2 Å; chains: 1; bounding box: 88×40×89 Å

Secondary structure (DSSP, 8-state):
---PPPPHHHHHHHHHHHHHHHHHHHHHHHHHHHHHHHHHHHHHHHHHHHHHHHHHHHHHTT--STHHHHIIIIIHHHHH-S-HHHHHHHHHHHHHHHHHHHHHIIIII-HHHHHHHHHHHHHTSS--HHHHHHHHHHHHHHHHHHHHH--HHHHHHHHHHHHHHHHHTTTT-EEEETTEEEEPPHHHHHHHHHHHIIIIIHHHHHHHHHHHHHHHHHHHHHHTT----------